Protein AF-A0A4R8S0R3-F1 (afdb_monomer_lite)

Radius of gyration: 25.67 Å; chains: 1; bounding box: 58×52×75 Å

Foldseek 3Di:
DFDWLQKAWLDALVLLVLLVQLLVLLLVLLVLVLVLLVVCLVVFDLDDDLVSLVSPLVSLVSNLVSLLSLLLSQLNRVLTDMDGNDDPDPDDPVVVVVSVVVSVCRSRSNNLSPVLLLLVLVLLLPRHDTCNDPVSVVSSVVNNVVSVVSSVVSVVNSVSRNCLNPDDDPNHRHSQPPPPPVPPPPPPVVVVCVLVVDPPQDDLVPDQALQVLLLNLVVLVVVLVVLVVVLVVLVVCLCVVLVVLSVQLSVCSSPPDPPDDSVRSSCSSVVSVVSSVCVSVSVNSVSSSVSSNVSSVVSNVSSVVNPDDDPPPPQDPVNVVVSPDDDPDDDDD

Secondary structure (DSSP, 8-state):
-EEETTEEE---HHHHHHHHHHHHHHHHHHHHHHHHHHHHHHHT-SS--HHHHHHHHHHHHHHHHHHHHHHHHHHHHHTS-EEES-PPPS--HHHHHHHHHHHHHHH-HHHHTHHHHHHHHHHHHH-SS-TTSHHHHHHHHHHHHHHHHHHHHHHHHHHHHHHHHH--BTTB--TTTT--TTTS-S-HHHHHHHH---TTSPPGGG---HHHHHHHHHHHHHHHHHHHHHHHHHHHHHHHHHHHHHHHHHHHHHSPPTT--HHHHHHHHHHHHHHHHHTHHHHHHHHHHHHHHHHHHHHHHHHHHS-S--------TTHHHHSS---------

Structure (mmCIF, N/CA/C/O backbone):
data_AF-A0A4R8S0R3-F1
#
_entry.id   AF-A0A4R8S0R3-F1
#
loop_
_atom_site.group_PDB
_atom_site.id
_atom_site.type_symbol
_atom_site.label_atom_id
_atom_site.label_alt_id
_atom_site.label_comp_id
_atom_site.label_asym_id
_atom_site.label_entity_id
_atom_site.label_seq_id
_atom_site.pdbx_PDB_ins_code
_atom_site.Cartn_x
_atom_site.Cartn_y
_atom_site.Cartn_z
_atom_site.occupancy
_atom_site.B_iso_or_equiv
_atom_site.auth_seq_id
_atom_site.auth_comp_id
_atom_site.auth_asym_id
_atom_site.auth_atom_id
_atom_site.pdbx_PDB_model_num
ATOM 1 N N . MET A 1 1 ? -15.584 -9.704 2.388 1.00 83.50 1 MET A N 1
ATOM 2 C CA . MET A 1 1 ? -14.417 -10.476 2.836 1.00 83.50 1 MET A CA 1
ATOM 3 C C . MET A 1 1 ? -13.392 -10.577 1.719 1.00 83.50 1 MET A C 1
ATOM 5 O O . MET A 1 1 ? -13.772 -10.795 0.575 1.00 83.50 1 MET A O 1
ATOM 9 N N . ILE A 1 2 ? -12.107 -10.445 2.032 1.00 85.44 2 ILE A N 1
ATOM 10 C CA . ILE A 1 2 ? -11.010 -10.765 1.113 1.00 85.44 2 ILE A CA 1
ATOM 11 C C . ILE A 1 2 ? -10.137 -11.830 1.768 1.00 85.44 2 ILE A C 1
ATOM 13 O O . ILE A 1 2 ? -9.719 -11.652 2.907 1.00 85.44 2 ILE A O 1
ATOM 17 N N . GLN A 1 3 ? -9.835 -12.910 1.049 1.00 86.44 3 GLN A N 1
ATOM 18 C CA . GLN A 1 3 ? -8.876 -13.916 1.489 1.00 86.44 3 GLN A CA 1
ATOM 19 C C . GLN A 1 3 ? -7.531 -13.673 0.802 1.00 86.44 3 GLN A C 1
ATOM 21 O O . GLN A 1 3 ? -7.443 -13.626 -0.426 1.00 86.44 3 GLN A O 1
ATOM 26 N N . LEU A 1 4 ? -6.472 -13.516 1.594 1.00 83.75 4 LEU A N 1
ATOM 27 C CA . LEU A 1 4 ? -5.125 -13.284 1.089 1.00 83.75 4 LEU A CA 1
ATOM 28 C C . LEU A 1 4 ? -4.104 -14.006 1.971 1.00 83.75 4 LEU A C 1
ATOM 30 O O . LEU A 1 4 ? -4.036 -13.768 3.172 1.00 83.75 4 LEU A O 1
ATOM 34 N N . ALA A 1 5 ? -3.297 -14.878 1.357 1.00 80.94 5 ALA A N 1
ATOM 35 C CA . ALA A 1 5 ? -2.143 -15.527 1.994 1.00 80.94 5 ALA A CA 1
ATOM 36 C C . ALA A 1 5 ? -2.463 -16.160 3.368 1.00 80.94 5 ALA A C 1
ATOM 38 O O . ALA A 1 5 ? -1.827 -15.857 4.379 1.00 80.94 5 ALA A O 1
ATOM 39 N N . GLY A 1 6 ? -3.496 -17.009 3.392 1.00 76.06 6 GLY A N 1
ATOM 40 C CA . GLY A 1 6 ? -3.910 -17.742 4.592 1.00 76.06 6 GLY A CA 1
ATOM 41 C C . GLY A 1 6 ? -4.615 -16.893 5.653 1.00 76.06 6 GLY A C 1
ATOM 42 O O . GLY A 1 6 ? -4.808 -17.378 6.759 1.00 76.06 6 GLY A O 1
ATOM 43 N N . ALA A 1 7 ? -4.997 -15.649 5.350 1.00 80.75 7 ALA A N 1
ATOM 44 C CA . ALA A 1 7 ? -5.796 -14.807 6.237 1.00 80.75 7 ALA A CA 1
ATOM 45 C C . ALA A 1 7 ? -7.085 -14.326 5.553 1.00 80.75 7 ALA A C 1
ATOM 47 O O . ALA A 1 7 ? -7.092 -14.034 4.352 1.00 80.75 7 ALA A O 1
ATOM 48 N N . ARG A 1 8 ? -8.174 -14.236 6.322 1.00 84.38 8 ARG A N 1
ATOM 49 C CA . ARG A 1 8 ? -9.437 -13.583 5.948 1.00 84.38 8 ARG A CA 1
ATOM 50 C C . ARG A 1 8 ? -9.428 -12.174 6.506 1.00 84.38 8 ARG A C 1
ATOM 52 O O . ARG A 1 8 ? -9.178 -11.989 7.689 1.00 84.38 8 ARG A O 1
ATOM 59 N N . PHE A 1 9 ? -9.737 -11.198 5.667 1.00 82.44 9 PHE A N 1
ATOM 60 C CA . PHE A 1 9 ? -9.849 -9.793 6.032 1.00 82.44 9 PHE A CA 1
ATOM 61 C C . PHE A 1 9 ? -11.302 -9.339 5.877 1.00 82.44 9 PHE A C 1
ATOM 63 O O . PHE A 1 9 ? -11.916 -9.520 4.814 1.00 82.44 9 PHE A O 1
ATOM 70 N N . GLY A 1 10 ? -11.842 -8.716 6.924 1.00 80.25 10 GLY A N 1
ATOM 71 C CA . GLY A 1 10 ? -13.179 -8.121 6.983 1.00 80.25 10 GLY A CA 1
ATOM 72 C C . GLY A 1 10 ? -13.278 -6.815 6.194 1.00 80.25 10 GLY A C 1
ATOM 73 O O . GLY A 1 10 ? -13.635 -5.775 6.736 1.00 80.25 10 GLY A O 1
ATOM 74 N N . VAL A 1 11 ? -12.920 -6.850 4.910 1.00 81.00 11 VAL A N 1
ATOM 75 C CA . VAL A 1 11 ? -12.929 -5.691 4.009 1.00 81.00 11 VAL A CA 1
ATOM 76 C C . VAL A 1 11 ? -13.907 -5.881 2.849 1.00 81.00 11 VAL A C 1
ATOM 78 O O . VAL A 1 11 ? -14.253 -7.004 2.452 1.00 81.00 11 VAL A O 1
ATOM 81 N N . GLY A 1 12 ? -14.379 -4.753 2.317 1.00 77.94 12 GLY A N 1
ATOM 82 C CA . GLY A 1 12 ? -15.394 -4.693 1.268 1.00 77.94 12 GLY A CA 1
ATOM 83 C C . GLY A 1 12 ? -14.846 -4.717 -0.157 1.00 77.94 12 GLY A C 1
ATOM 84 O O . GLY A 1 12 ? -13.641 -4.670 -0.407 1.00 77.94 12 GLY A O 1
ATOM 85 N N . LYS A 1 13 ? -15.771 -4.725 -1.124 1.00 85.12 13 LYS A N 1
ATOM 86 C CA . LYS A 1 13 ? -15.461 -4.737 -2.565 1.00 85.12 13 LYS A CA 1
ATOM 87 C C . LYS A 1 13 ? -14.619 -3.544 -3.020 1.00 85.12 13 LYS A C 1
ATOM 89 O O . LYS A 1 13 ? -13.886 -3.669 -3.996 1.00 85.12 13 LYS A O 1
ATOM 94 N N . ALA A 1 14 ? -14.713 -2.407 -2.329 1.00 86.56 14 ALA A N 1
ATOM 95 C CA . ALA A 1 14 ? -13.921 -1.218 -2.631 1.00 86.56 14 ALA A CA 1
ATOM 96 C C . ALA A 1 14 ? -12.414 -1.514 -2.575 1.00 86.56 14 ALA A C 1
ATOM 98 O O . ALA A 1 14 ? -11.701 -1.184 -3.514 1.00 86.56 14 ALA A O 1
ATOM 99 N N . THR A 1 15 ? -11.947 -2.239 -1.553 1.00 87.88 15 THR A N 1
ATOM 100 C CA . THR A 1 15 ? -10.532 -2.618 -1.407 1.00 87.88 15 THR A CA 1
ATOM 101 C C . THR A 1 15 ? -10.057 -3.508 -2.558 1.00 87.88 15 THR A C 1
ATOM 103 O O . THR A 1 15 ? -8.976 -3.292 -3.102 1.00 87.88 15 THR A O 1
ATOM 106 N N . ALA A 1 16 ? -10.882 -4.470 -2.989 1.00 88.38 16 ALA A N 1
ATOM 107 C CA . ALA A 1 16 ? -10.571 -5.316 -4.142 1.00 88.38 16 ALA A CA 1
ATOM 108 C C . ALA A 1 16 ? -10.561 -4.529 -5.466 1.00 88.38 16 ALA A C 1
ATOM 110 O O . ALA A 1 16 ? -9.709 -4.773 -6.317 1.00 88.38 16 ALA A O 1
ATOM 111 N N . ARG A 1 17 ? -11.477 -3.565 -5.642 1.00 91.31 17 ARG A N 1
ATOM 112 C CA . ARG A 1 17 ? -11.496 -2.671 -6.813 1.00 91.31 17 ARG A CA 1
ATOM 113 C C . ARG A 1 17 ? -10.256 -1.782 -6.862 1.00 91.31 17 ARG A C 1
ATOM 115 O O . ARG A 1 17 ? -9.646 -1.688 -7.918 1.00 91.31 17 ARG A O 1
ATOM 122 N N . SER A 1 18 ? -9.848 -1.193 -5.739 1.00 91.94 18 SER A N 1
ATOM 123 C CA . SER A 1 18 ? -8.620 -0.391 -5.669 1.00 91.94 18 SER A CA 1
ATOM 124 C C . SER A 1 18 ? -7.385 -1.213 -6.042 1.00 91.94 18 SER A C 1
ATOM 126 O O . SER A 1 18 ? -6.543 -0.733 -6.795 1.00 91.94 18 SER A O 1
ATOM 128 N N . MET A 1 19 ? -7.304 -2.473 -5.595 1.00 92.62 19 MET A N 1
ATOM 129 C CA . MET A 1 19 ? -6.222 -3.374 -6.006 1.00 92.62 19 MET A CA 1
ATOM 130 C C . MET A 1 19 ? -6.231 -3.638 -7.519 1.00 92.62 19 MET A C 1
ATOM 132 O O . MET A 1 19 ? -5.173 -3.642 -8.147 1.00 92.62 19 MET A O 1
ATOM 136 N N . TRP A 1 20 ? -7.408 -3.825 -8.123 1.00 93.81 20 TRP A N 1
ATOM 137 C CA . TRP A 1 20 ? -7.534 -3.946 -9.577 1.00 93.81 20 TRP A CA 1
ATOM 138 C C . TRP A 1 20 ? -7.076 -2.690 -10.309 1.00 93.81 20 TRP A C 1
ATOM 140 O O . TRP A 1 20 ? -6.326 -2.814 -11.266 1.00 93.81 20 TRP A O 1
ATOM 150 N N . VAL A 1 21 ? -7.453 -1.498 -9.839 1.00 93.69 21 VAL A N 1
ATOM 151 C CA . VAL A 1 21 ? -6.998 -0.231 -10.434 1.00 93.69 21 VAL A CA 1
ATOM 152 C C . VAL A 1 21 ? -5.473 -0.129 -10.386 1.00 93.69 21 VAL A C 1
ATOM 154 O O . VAL A 1 21 ? -4.853 0.120 -11.417 1.00 93.69 21 VAL A O 1
ATOM 157 N N . ALA A 1 22 ? -4.855 -0.395 -9.230 1.00 91.88 22 ALA A N 1
ATOM 158 C CA . ALA A 1 22 ? -3.395 -0.404 -9.103 1.00 91.88 22 ALA A CA 1
ATOM 159 C C . ALA A 1 22 ? -2.739 -1.413 -10.056 1.00 91.88 22 ALA A C 1
ATOM 161 O O . ALA A 1 22 ? -1.755 -1.102 -10.722 1.00 91.88 22 ALA A O 1
ATOM 162 N N . THR A 1 23 ? -3.322 -2.609 -10.149 1.00 92.38 23 THR A N 1
ATOM 163 C CA . THR A 1 23 ? -2.839 -3.681 -11.023 1.00 92.38 23 THR A CA 1
ATOM 164 C C . THR A 1 23 ? -2.936 -3.295 -12.495 1.00 92.38 23 THR A C 1
ATOM 166 O O . THR A 1 23 ? -1.970 -3.463 -13.229 1.00 92.38 23 THR A O 1
ATOM 169 N N . SER A 1 24 ? -4.063 -2.729 -12.930 1.00 93.94 24 SER A N 1
ATOM 170 C CA . SER A 1 24 ? -4.255 -2.270 -14.306 1.00 93.94 24 SER A CA 1
ATOM 171 C C . SER A 1 24 ? -3.263 -1.174 -14.681 1.00 93.94 24 SER A C 1
ATOM 173 O O . SER A 1 24 ? -2.651 -1.264 -15.741 1.00 93.94 24 SER A O 1
ATOM 175 N N . ILE A 1 25 ? -3.061 -0.182 -13.806 1.00 91.25 25 ILE A N 1
ATOM 176 C CA . ILE A 1 25 ? -2.081 0.891 -14.024 1.00 91.25 25 ILE A CA 1
ATOM 177 C C . ILE A 1 25 ? -0.676 0.300 -14.182 1.00 91.25 25 ILE A C 1
ATOM 179 O O . ILE A 1 25 ? 0.008 0.620 -15.149 1.00 91.25 25 ILE A O 1
ATOM 183 N N . ALA A 1 26 ? -0.277 -0.613 -13.293 1.00 89.19 26 ALA A N 1
ATOM 184 C CA . ALA A 1 26 ? 1.029 -1.262 -13.365 1.00 89.19 26 ALA A CA 1
ATOM 185 C C . ALA A 1 26 ? 1.199 -2.128 -14.622 1.00 89.19 26 ALA A C 1
ATOM 187 O O . ALA A 1 26 ? 2.254 -2.105 -15.241 1.00 89.19 26 ALA A O 1
ATOM 188 N N . CYS A 1 27 ? 0.172 -2.871 -15.043 1.00 91.19 27 CYS A N 1
ATOM 189 C CA . CYS A 1 27 ? 0.239 -3.668 -16.268 1.00 91.19 27 CYS A CA 1
ATOM 190 C C . CYS A 1 27 ? 0.378 -2.797 -17.524 1.00 91.19 27 CYS A C 1
ATOM 192 O O . CYS A 1 27 ? 1.156 -3.144 -18.412 1.00 91.19 27 CYS A O 1
ATOM 194 N N . ILE A 1 28 ? -0.358 -1.682 -17.597 1.00 90.44 28 ILE A N 1
ATOM 195 C CA . ILE A 1 28 ? -0.243 -0.712 -18.696 1.00 90.44 28 ILE A CA 1
ATOM 196 C C . ILE A 1 28 ? 1.169 -0.124 -18.716 1.00 90.44 28 ILE A C 1
ATOM 198 O O . ILE A 1 28 ? 1.811 -0.112 -19.763 1.00 90.44 28 ILE A O 1
ATOM 202 N N . ASP A 1 29 ? 1.666 0.301 -17.555 1.00 86.75 29 ASP A N 1
ATOM 203 C CA . ASP A 1 29 ? 3.015 0.837 -17.398 1.00 86.75 29 ASP A CA 1
ATOM 204 C C . ASP A 1 29 ? 4.094 -0.169 -17.838 1.00 86.75 29 ASP A C 1
ATOM 206 O O . ASP A 1 29 ? 4.932 0.132 -18.686 1.00 86.75 29 ASP A O 1
ATOM 210 N N . TYR A 1 30 ? 4.020 -1.417 -17.371 1.00 87.56 30 TYR A N 1
ATOM 211 C CA . TYR A 1 30 ? 4.958 -2.469 -17.763 1.00 87.56 30 TYR A CA 1
ATOM 212 C C . TYR A 1 30 ? 4.950 -2.744 -19.263 1.00 87.56 30 TYR A C 1
ATOM 214 O O . TYR A 1 30 ? 6.018 -2.892 -19.855 1.00 87.56 30 TYR A O 1
ATOM 222 N N . ALA A 1 31 ? 3.773 -2.794 -19.890 1.00 89.00 31 ALA A N 1
ATOM 223 C CA . ALA A 1 31 ? 3.669 -2.989 -21.331 1.00 89.00 31 ALA A CA 1
ATOM 224 C C . ALA A 1 31 ? 4.323 -1.832 -22.105 1.00 89.00 31 ALA A C 1
ATOM 226 O O . ALA A 1 31 ? 5.071 -2.077 -23.054 1.00 89.00 31 ALA A O 1
ATOM 227 N N . LEU A 1 32 ? 4.091 -0.587 -21.670 1.00 84.81 32 LEU A N 1
ATOM 228 C CA . LEU A 1 32 ? 4.705 0.604 -22.259 1.00 84.81 32 LEU A CA 1
ATOM 229 C C . LEU A 1 32 ? 6.227 0.575 -22.111 1.00 84.81 32 LEU A C 1
ATOM 231 O O . LEU A 1 32 ? 6.939 0.738 -23.099 1.00 84.81 32 LEU A O 1
ATOM 235 N N . LEU A 1 33 ? 6.732 0.312 -20.906 1.00 80.06 33 LEU A N 1
ATOM 236 C CA . LEU A 1 33 ? 8.166 0.252 -20.640 1.00 80.06 33 LEU A CA 1
ATOM 237 C C . LEU A 1 33 ? 8.844 -0.846 -21.468 1.00 80.06 33 LEU A C 1
ATOM 239 O O . LEU A 1 33 ? 9.832 -0.564 -22.140 1.00 80.06 33 LEU A O 1
ATOM 243 N N . ILE A 1 34 ? 8.294 -2.067 -21.499 1.00 85.31 34 ILE A N 1
ATOM 244 C CA . ILE A 1 34 ? 8.820 -3.164 -22.332 1.00 85.31 34 ILE A CA 1
ATOM 245 C C . ILE A 1 34 ? 8.890 -2.734 -23.800 1.00 85.31 34 ILE A C 1
ATOM 247 O O . ILE A 1 34 ? 9.938 -2.881 -24.431 1.00 85.31 34 ILE A O 1
ATOM 251 N N . ALA A 1 35 ? 7.805 -2.173 -24.341 1.00 84.88 35 ALA A N 1
ATOM 252 C CA . ALA A 1 35 ? 7.762 -1.730 -25.730 1.00 84.88 35 ALA A CA 1
ATOM 253 C C . ALA A 1 35 ? 8.844 -0.679 -26.030 1.00 84.88 35 ALA A C 1
ATOM 255 O O . ALA A 1 35 ? 9.547 -0.790 -27.034 1.00 84.88 35 ALA A O 1
ATOM 256 N N . LEU A 1 36 ? 9.035 0.301 -25.143 1.00 77.94 36 LEU A N 1
ATOM 257 C CA . LEU A 1 36 ? 10.078 1.321 -25.285 1.00 77.94 36 LEU A CA 1
ATOM 258 C C . LEU A 1 36 ? 11.494 0.746 -25.222 1.00 77.94 36 LEU A C 1
ATOM 260 O O . LEU A 1 36 ? 12.357 1.182 -25.989 1.00 77.94 36 LEU A O 1
ATOM 264 N N . PHE A 1 37 ? 11.744 -0.219 -24.331 1.00 76.69 37 PHE A N 1
ATOM 265 C CA . PHE A 1 37 ? 13.046 -0.881 -24.224 1.00 76.69 37 PHE A CA 1
ATOM 266 C C . PHE A 1 37 ? 13.403 -1.576 -25.539 1.00 76.69 37 PHE A C 1
ATOM 268 O O . PHE A 1 37 ? 14.482 -1.353 -26.090 1.00 76.69 37 PHE A O 1
ATOM 275 N N . TRP A 1 38 ? 12.469 -2.344 -26.100 1.00 82.69 38 TRP A N 1
ATOM 276 C CA . TRP A 1 38 ? 12.678 -3.016 -27.382 1.00 82.69 38 TRP A CA 1
ATOM 277 C C . TRP A 1 38 ? 12.812 -2.035 -28.550 1.00 82.69 38 TRP A C 1
ATOM 279 O O . TRP A 1 38 ? 13.718 -2.184 -29.371 1.00 82.69 38 TRP A O 1
ATOM 289 N N . LEU A 1 39 ? 11.981 -0.990 -28.604 1.00 78.94 39 LEU A N 1
ATOM 290 C CA . LEU A 1 39 ? 12.087 0.062 -29.622 1.00 78.94 39 LEU A CA 1
ATOM 291 C C . LEU A 1 39 ? 13.450 0.767 -29.589 1.00 78.94 39 LEU A C 1
ATOM 293 O O . LEU A 1 39 ? 14.008 1.065 -30.648 1.00 78.94 39 LEU A O 1
ATOM 297 N N . SER A 1 40 ? 14.005 1.001 -28.398 1.00 72.25 40 SER A N 1
ATOM 298 C CA . SER A 1 40 ? 15.322 1.628 -28.228 1.00 72.25 40 SER A CA 1
ATOM 299 C C . SER A 1 40 ? 16.447 0.751 -28.788 1.00 72.25 40 SER A C 1
ATOM 301 O O . SER A 1 40 ? 17.312 1.249 -29.512 1.00 72.25 40 SER A O 1
ATOM 303 N N . ILE A 1 41 ? 16.392 -0.565 -28.544 1.00 75.06 41 ILE A N 1
ATOM 304 C CA . ILE A 1 41 ? 17.343 -1.542 -29.103 1.00 75.06 41 ILE A CA 1
ATOM 305 C C . ILE A 1 41 ? 17.250 -1.584 -30.636 1.00 75.06 41 ILE A C 1
ATOM 307 O O . ILE A 1 41 ? 18.268 -1.464 -31.323 1.00 75.06 41 ILE A O 1
ATOM 311 N N . ILE A 1 42 ? 16.034 -1.704 -31.185 1.00 80.56 42 ILE A N 1
ATOM 312 C CA . ILE A 1 42 ? 15.792 -1.802 -32.636 1.00 80.56 42 ILE A CA 1
ATOM 313 C C . ILE A 1 42 ? 16.305 -0.548 -33.352 1.00 80.56 42 ILE A C 1
ATOM 315 O O . ILE A 1 42 ? 17.074 -0.631 -34.318 1.00 80.56 42 ILE A O 1
ATOM 319 N N . ARG A 1 43 ? 15.927 0.632 -32.846 1.00 75.69 43 ARG A N 1
ATOM 320 C CA . ARG A 1 43 ? 16.310 1.919 -33.438 1.00 75.69 43 ARG A CA 1
ATOM 321 C C . ARG A 1 43 ? 17.814 2.181 -33.330 1.00 75.69 43 ARG A C 1
ATOM 323 O O . ARG A 1 43 ? 18.345 2.937 -34.135 1.00 75.69 43 ARG A O 1
ATOM 330 N N . GLY A 1 44 ? 18.503 1.555 -32.372 1.00 65.75 44 GLY A N 1
ATOM 331 C CA . GLY A 1 44 ? 19.948 1.696 -32.189 1.00 65.75 44 GLY A CA 1
ATOM 332 C C . GLY A 1 44 ? 20.388 3.111 -31.799 1.00 65.75 44 GLY A C 1
ATOM 333 O O . GLY A 1 44 ? 21.560 3.441 -31.943 1.00 65.75 44 GLY A O 1
ATOM 334 N N . SER A 1 45 ? 19.463 3.956 -31.335 1.00 60.03 45 SER A N 1
ATOM 335 C CA . SER A 1 45 ? 19.763 5.323 -30.905 1.00 60.03 45 SER A CA 1
ATOM 336 C C . SER A 1 45 ? 20.228 5.301 -29.455 1.00 60.03 45 SER A C 1
ATOM 338 O O . SER A 1 45 ? 19.460 4.919 -28.576 1.00 60.03 45 SER A O 1
ATOM 340 N N . SER A 1 46 ? 21.467 5.727 -29.199 1.00 55.06 46 SER A N 1
ATOM 341 C CA . SER A 1 46 ? 22.010 5.882 -27.840 1.00 55.06 46 SER A CA 1
ATOM 342 C C . SER A 1 46 ? 21.391 7.062 -27.087 1.00 55.06 46 SER A C 1
ATOM 344 O O . SER A 1 46 ? 21.410 7.094 -25.860 1.00 55.06 46 SER A O 1
ATOM 346 N N . LYS A 1 47 ? 20.813 8.027 -27.814 1.00 55.84 47 LYS A N 1
ATOM 347 C CA . LYS A 1 47 ? 20.106 9.169 -27.236 1.00 55.84 47 LYS A CA 1
ATOM 348 C C . LYS A 1 47 ? 18.609 8.894 -27.256 1.00 55.84 47 LYS A C 1
ATOM 350 O O . LYS A 1 47 ? 18.012 8.735 -28.327 1.00 55.84 47 LYS A O 1
ATOM 355 N N . TYR A 1 48 ? 18.014 8.833 -26.071 1.00 57.34 48 TYR A N 1
ATOM 356 C CA . TYR A 1 48 ? 16.569 8.859 -25.903 1.00 57.34 48 TYR A CA 1
ATOM 357 C C . TYR A 1 48 ? 16.059 10.172 -26.508 1.00 57.34 48 TYR A C 1
ATOM 359 O O . TYR A 1 48 ? 16.394 11.247 -26.019 1.00 57.34 48 TYR A O 1
ATOM 367 N N . GLY A 1 49 ? 15.305 10.112 -27.609 1.00 58.03 49 GLY A N 1
ATOM 368 C CA . GLY A 1 49 ? 14.599 11.300 -28.098 1.00 58.03 49 GLY A CA 1
ATOM 369 C C . GLY A 1 49 ? 13.607 11.789 -27.037 1.00 58.03 49 GLY A C 1
ATOM 370 O O . GLY A 1 49 ? 13.151 10.985 -26.220 1.00 58.03 49 GLY A O 1
ATOM 371 N N . ASP A 1 50 ? 13.239 13.073 -27.067 1.00 61.38 50 ASP A N 1
ATOM 372 C CA . ASP A 1 50 ? 12.361 13.699 -26.059 1.00 61.38 50 ASP A CA 1
ATOM 373 C C . ASP A 1 50 ? 11.067 12.902 -25.800 1.00 61.38 50 ASP A C 1
ATOM 375 O O . ASP A 1 50 ? 10.583 12.828 -24.671 1.00 61.38 50 ASP A O 1
ATOM 379 N N . TRP A 1 51 ? 10.547 12.218 -26.824 1.00 61.59 51 TRP A N 1
ATOM 380 C CA . TRP A 1 51 ? 9.367 11.361 -26.714 1.00 61.59 51 TRP A CA 1
ATOM 381 C C . TRP A 1 51 ? 9.593 10.091 -25.871 1.00 61.59 51 TRP A C 1
ATOM 383 O O . TRP A 1 51 ? 8.708 9.720 -25.109 1.00 61.59 51 TRP A O 1
ATOM 393 N N . ILE A 1 52 ? 10.761 9.434 -25.942 1.00 64.69 52 ILE A N 1
ATOM 394 C CA . ILE A 1 52 ? 11.058 8.244 -25.114 1.00 64.69 52 ILE A CA 1
ATOM 395 C C . ILE A 1 52 ? 11.215 8.666 -23.655 1.00 64.69 52 ILE A C 1
ATOM 397 O O . ILE A 1 52 ? 10.690 8.015 -22.755 1.00 64.69 52 ILE A O 1
ATOM 401 N N . SER A 1 53 ? 11.888 9.796 -23.436 1.00 64.12 53 SER A N 1
ATOM 402 C CA . SER A 1 53 ? 12.055 10.400 -22.116 1.00 64.12 53 SER A CA 1
ATOM 403 C C . SER A 1 53 ? 10.702 10.728 -21.471 1.00 64.12 53 SER A C 1
ATOM 405 O O . SER A 1 53 ? 10.453 10.350 -20.326 1.00 64.12 53 SER A O 1
ATOM 407 N N . ALA A 1 54 ? 9.778 11.330 -22.230 1.00 65.19 54 ALA A N 1
ATOM 408 C CA . ALA A 1 54 ? 8.423 11.621 -21.763 1.00 65.19 54 ALA A CA 1
ATOM 409 C C . ALA A 1 54 ? 7.630 10.355 -21.391 1.00 65.19 54 ALA A C 1
ATOM 411 O O . ALA A 1 54 ? 6.922 10.345 -20.382 1.00 65.19 54 ALA A O 1
ATOM 412 N N . VAL A 1 55 ? 7.755 9.269 -22.161 1.00 68.44 55 VAL A N 1
ATOM 413 C CA . VAL A 1 55 ? 7.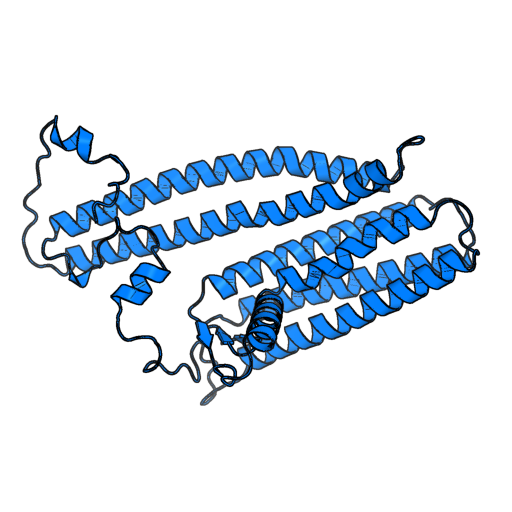044 8.016 -21.861 1.00 68.44 55 VAL A CA 1
ATOM 414 C C . VAL A 1 55 ? 7.664 7.292 -20.659 1.00 68.44 55 VAL A C 1
ATOM 416 O O . VAL A 1 55 ? 6.915 6.804 -19.820 1.00 68.44 55 VAL A O 1
ATOM 419 N N . ILE A 1 56 ? 8.993 7.292 -20.493 1.00 69.94 56 ILE A N 1
ATOM 420 C CA . ILE A 1 56 ? 9.651 6.756 -19.283 1.00 69.94 56 ILE A CA 1
ATOM 421 C C . ILE A 1 56 ? 9.201 7.527 -18.033 1.00 69.94 56 ILE A C 1
ATOM 423 O O . ILE A 1 56 ? 8.885 6.918 -17.013 1.00 69.94 56 ILE A O 1
ATOM 427 N N . GLN A 1 57 ? 9.121 8.859 -18.108 1.00 68.94 57 GLN A N 1
ATOM 428 C CA . GLN A 1 57 ? 8.632 9.697 -17.006 1.00 68.94 57 GLN A CA 1
ATOM 429 C C . GLN A 1 57 ? 7.156 9.437 -16.689 1.00 68.94 57 GLN A C 1
ATOM 431 O O . GLN A 1 57 ? 6.778 9.341 -15.522 1.00 68.94 57 GLN A O 1
ATOM 436 N N . THR A 1 58 ? 6.326 9.303 -17.726 1.00 70.75 58 THR A N 1
ATOM 437 C CA . THR A 1 58 ? 4.901 8.976 -17.580 1.00 70.75 58 THR A CA 1
ATOM 438 C C . THR A 1 58 ? 4.726 7.594 -16.954 1.00 70.75 58 THR A C 1
ATOM 440 O O . THR A 1 58 ? 3.900 7.427 -16.058 1.00 70.75 58 THR A O 1
ATOM 443 N N . GLY A 1 59 ? 5.546 6.627 -17.368 1.00 73.81 59 GLY A N 1
ATOM 444 C CA . GLY A 1 59 ? 5.553 5.288 -16.800 1.00 73.81 59 GLY A CA 1
ATOM 445 C C . GLY A 1 59 ? 5.945 5.282 -15.324 1.00 73.81 59 GLY A C 1
ATOM 446 O O . GLY A 1 59 ? 5.191 4.813 -14.475 1.00 73.81 59 GLY A O 1
ATOM 447 N N . LEU A 1 60 ? 7.048 5.956 -14.977 1.00 73.25 60 LEU A N 1
ATOM 448 C CA . LEU A 1 60 ? 7.456 6.178 -13.585 1.00 73.25 60 LEU A CA 1
ATOM 449 C C . LEU A 1 60 ? 6.337 6.800 -12.736 1.00 73.25 60 LEU A C 1
ATOM 451 O O . LEU A 1 60 ? 6.084 6.354 -11.618 1.00 73.25 60 LEU A O 1
ATOM 455 N N . LEU A 1 61 ? 5.636 7.805 -13.266 1.00 75.00 61 LEU A N 1
ATOM 456 C CA . LEU A 1 61 ? 4.507 8.429 -12.581 1.00 75.00 61 LEU A CA 1
ATOM 457 C C . LEU A 1 61 ? 3.357 7.437 -12.345 1.00 75.00 61 LEU A C 1
ATOM 459 O O . LEU A 1 61 ? 2.837 7.352 -11.231 1.00 75.00 61 LEU A O 1
ATOM 463 N N . PHE A 1 62 ? 2.962 6.675 -13.366 1.00 81.00 62 PHE A N 1
ATOM 464 C CA . PHE A 1 62 ? 1.924 5.647 -13.248 1.00 81.00 62 PHE A CA 1
ATOM 465 C C . PHE A 1 62 ? 2.311 4.552 -12.261 1.00 81.00 62 PHE A C 1
ATOM 467 O O . PHE A 1 62 ? 1.492 4.144 -11.433 1.00 81.00 62 PHE A O 1
ATOM 474 N N . TYR A 1 63 ? 3.575 4.153 -12.265 1.00 78.31 63 TYR A N 1
ATOM 475 C CA . TYR A 1 63 ? 4.117 3.230 -11.291 1.00 78.31 63 TYR A CA 1
ATOM 476 C C . TYR A 1 63 ? 3.990 3.754 -9.855 1.00 78.31 63 TYR A C 1
ATOM 478 O O . TYR A 1 63 ? 3.524 3.042 -8.961 1.00 78.31 63 TYR A O 1
ATOM 486 N N . PHE A 1 64 ? 4.329 5.027 -9.623 1.00 76.81 64 PHE A N 1
ATOM 487 C CA . PHE A 1 64 ? 4.159 5.661 -8.315 1.00 76.81 64 PHE A CA 1
ATOM 488 C C . PHE A 1 64 ? 2.697 5.700 -7.872 1.00 76.81 64 PHE A C 1
ATOM 490 O O . PHE A 1 64 ? 2.398 5.398 -6.715 1.00 76.81 64 PHE A O 1
ATOM 497 N N . ILE A 1 65 ? 1.774 6.001 -8.786 1.00 82.94 65 ILE A N 1
ATOM 498 C CA . ILE A 1 65 ? 0.335 5.954 -8.503 1.00 82.94 65 ILE A CA 1
ATOM 499 C C . ILE A 1 65 ? -0.080 4.533 -8.094 1.00 82.94 65 ILE A C 1
ATOM 501 O O . ILE A 1 65 ? -0.777 4.366 -7.089 1.00 82.94 65 ILE A O 1
ATOM 505 N N . ALA A 1 66 ? 0.386 3.501 -8.804 1.00 86.12 66 ALA A N 1
ATOM 506 C CA . ALA A 1 66 ? 0.105 2.108 -8.460 1.00 86.12 66 ALA A CA 1
ATOM 507 C C . ALA A 1 66 ? 0.631 1.740 -7.060 1.00 86.12 66 ALA A C 1
ATOM 509 O O . ALA A 1 66 ? -0.095 1.115 -6.281 1.00 86.12 66 ALA A O 1
ATOM 510 N N . ILE A 1 67 ? 1.840 2.184 -6.692 1.00 82.88 67 ILE A N 1
ATOM 511 C CA . ILE A 1 67 ? 2.401 2.007 -5.342 1.00 82.88 67 ILE A CA 1
ATOM 512 C C . ILE A 1 67 ? 1.514 2.667 -4.285 1.00 82.88 67 ILE A C 1
ATOM 514 O O . ILE A 1 67 ? 1.184 2.027 -3.287 1.00 82.88 67 ILE A O 1
ATOM 518 N N . VAL A 1 68 ? 1.105 3.922 -4.490 1.00 82.81 68 VAL A N 1
ATOM 519 C CA . VAL A 1 68 ? 0.279 4.660 -3.520 1.00 82.81 68 VAL A CA 1
ATOM 520 C C . VAL A 1 68 ? -1.061 3.958 -3.305 1.00 82.81 68 VAL A C 1
ATOM 522 O O . VAL A 1 68 ? -1.445 3.705 -2.161 1.00 82.81 68 VAL A O 1
ATOM 525 N N . ILE A 1 69 ? -1.747 3.569 -4.385 1.00 88.19 69 ILE A N 1
ATOM 526 C CA . ILE A 1 69 ? -3.022 2.842 -4.297 1.00 88.19 69 ILE A CA 1
ATOM 527 C C . ILE A 1 69 ? -2.826 1.508 -3.563 1.00 88.19 69 ILE A C 1
ATOM 529 O O . ILE A 1 69 ? -3.615 1.155 -2.684 1.00 88.19 69 ILE A O 1
ATOM 533 N N . THR A 1 70 ? -1.748 0.786 -3.861 1.00 87.06 70 THR A N 1
ATOM 534 C CA . THR A 1 70 ? -1.425 -0.486 -3.201 1.00 87.06 70 THR A CA 1
ATOM 535 C C . THR A 1 70 ? -1.064 -0.294 -1.719 1.00 87.06 70 THR A C 1
ATOM 537 O O . THR A 1 70 ? -1.400 -1.131 -0.874 1.00 87.06 70 THR A O 1
ATOM 540 N N . GLY A 1 71 ? -0.444 0.833 -1.366 1.00 83.56 71 GLY A N 1
ATOM 541 C CA . GLY A 1 71 ? -0.209 1.258 0.012 1.00 83.56 71 GLY A CA 1
ATOM 542 C C . GLY A 1 71 ? -1.516 1.479 0.773 1.00 83.56 71 GLY A C 1
ATOM 543 O O . GLY A 1 71 ? -1.684 0.935 1.863 1.00 83.56 71 GLY A O 1
ATOM 544 N N . ILE A 1 72 ? -2.484 2.176 0.168 1.00 85.75 72 ILE A N 1
ATOM 545 C CA . ILE A 1 72 ? -3.829 2.372 0.737 1.00 85.75 72 ILE A CA 1
ATOM 546 C C . ILE A 1 72 ? -4.530 1.025 0.954 1.00 85.75 72 ILE A C 1
ATOM 548 O O . ILE A 1 72 ? -5.098 0.783 2.023 1.00 85.75 72 ILE A O 1
ATOM 552 N N . VAL A 1 73 ? -4.465 0.121 -0.031 1.00 88.75 73 VAL A N 1
ATOM 553 C CA . VAL A 1 73 ? -5.005 -1.244 0.088 1.00 88.75 73 VAL A CA 1
ATOM 554 C C . VAL A 1 73 ? -4.359 -1.976 1.265 1.00 88.75 73 VAL A C 1
ATOM 556 O O . VAL A 1 73 ? -5.068 -2.562 2.081 1.00 88.75 73 VAL A O 1
ATOM 559 N N . SER A 1 74 ? -3.035 -1.892 1.395 1.00 86.56 74 SER A N 1
ATOM 560 C CA . SER A 1 74 ? -2.287 -2.540 2.476 1.00 86.56 74 SER A CA 1
ATOM 561 C C . SER A 1 74 ? -2.698 -1.995 3.848 1.00 86.56 74 SER A C 1
ATOM 563 O O . SER A 1 74 ? -3.051 -2.775 4.726 1.00 86.56 74 SER A O 1
ATOM 565 N N . VAL A 1 75 ? -2.753 -0.669 4.022 1.00 81.81 75 VAL A N 1
ATOM 566 C CA . VAL A 1 75 ? -3.212 -0.035 5.275 1.00 81.81 75 VAL A CA 1
ATOM 567 C C . VAL A 1 75 ? -4.647 -0.447 5.610 1.00 81.81 75 VAL A C 1
ATOM 569 O O . VAL A 1 75 ? -4.949 -0.743 6.763 1.00 81.81 75 VAL A O 1
ATOM 572 N N . THR A 1 76 ? -5.525 -0.529 4.608 1.00 83.88 76 THR A N 1
ATOM 573 C CA . THR A 1 76 ? -6.923 -0.944 4.802 1.00 83.88 76 THR A CA 1
ATOM 574 C C . THR A 1 76 ? -7.027 -2.394 5.276 1.00 83.88 76 THR A C 1
ATOM 576 O O . THR A 1 76 ? -7.808 -2.685 6.177 1.00 83.88 76 THR A O 1
ATOM 579 N N . LEU A 1 77 ? -6.231 -3.302 4.701 1.00 83.38 77 LEU A N 1
ATOM 580 C CA . LEU A 1 77 ? -6.188 -4.705 5.120 1.00 83.38 77 LEU A CA 1
ATOM 581 C C . LEU A 1 77 ? -5.662 -4.838 6.556 1.00 83.38 77 LEU A C 1
ATOM 583 O O . LEU A 1 77 ? -6.306 -5.483 7.380 1.00 83.38 77 LEU A O 1
ATOM 587 N N . TYR A 1 78 ? -4.553 -4.171 6.884 1.00 78.69 78 TYR A N 1
ATOM 588 C CA . TYR A 1 78 ? -3.967 -4.199 8.231 1.00 78.69 78 TYR A CA 1
ATOM 589 C C . TYR A 1 78 ? -4.841 -3.539 9.300 1.00 78.69 78 TYR A C 1
ATOM 591 O O . TYR A 1 78 ? -4.812 -3.955 10.454 1.00 78.69 78 TYR A O 1
ATOM 599 N N . GLY A 1 79 ? -5.619 -2.523 8.927 1.00 71.62 79 GLY A N 1
ATOM 600 C CA . GLY A 1 79 ? -6.569 -1.863 9.820 1.00 71.62 79 GLY A CA 1
ATOM 601 C C . GLY A 1 79 ? -7.890 -2.615 10.008 1.00 71.62 79 GLY A C 1
ATOM 602 O O . GLY A 1 79 ? -8.729 -2.167 10.788 1.00 71.62 79 GLY A O 1
ATOM 603 N N . SER A 1 80 ? -8.109 -3.715 9.282 1.00 75.25 80 SER A N 1
ATOM 604 C CA . SER A 1 80 ? -9.354 -4.488 9.330 1.00 75.25 80 SER A CA 1
ATOM 605 C C . SER A 1 80 ? -9.296 -5.647 10.327 1.00 75.25 80 SER A C 1
ATOM 607 O O . SER A 1 80 ? -8.219 -6.110 10.706 1.00 75.25 80 SER A O 1
ATOM 609 N N . ALA A 1 81 ? -10.468 -6.150 10.730 1.00 73.44 81 ALA A N 1
ATOM 610 C CA . ALA A 1 81 ? -10.546 -7.427 11.432 1.00 73.44 81 ALA A CA 1
ATOM 611 C C . ALA A 1 81 ? -9.971 -8.524 10.525 1.00 73.44 81 ALA A C 1
ATOM 613 O O . ALA A 1 81 ? -10.393 -8.661 9.372 1.00 73.44 81 ALA A O 1
ATOM 614 N N . SER A 1 82 ? -9.001 -9.283 11.034 1.00 77.31 82 SER A N 1
ATOM 615 C CA . SER A 1 82 ? -8.369 -10.370 10.293 1.00 77.31 82 SER A CA 1
ATOM 616 C C . SER A 1 82 ? -8.314 -11.650 11.115 1.00 77.31 82 SER A C 1
ATOM 618 O O . SER A 1 82 ? -8.141 -11.605 12.333 1.00 77.31 82 SER A O 1
ATOM 620 N N . GLN A 1 83 ? -8.479 -12.782 10.436 1.00 73.75 83 GLN A N 1
ATOM 621 C CA . GLN A 1 83 ? -8.422 -14.120 11.019 1.00 73.75 83 GLN A CA 1
ATOM 622 C C . GLN A 1 83 ? -7.498 -14.998 10.176 1.00 73.75 83 GLN A C 1
ATOM 624 O O . GLN A 1 83 ? -7.562 -14.968 8.946 1.00 73.75 83 GLN A O 1
ATOM 629 N N . GLU A 1 84 ? -6.637 -15.778 10.823 1.00 76.69 84 GLU A N 1
ATOM 630 C CA . GLU A 1 84 ? -5.802 -16.771 10.142 1.00 76.69 84 GLU A CA 1
ATOM 631 C C . GLU A 1 84 ? -6.623 -18.039 9.860 1.00 76.69 84 GLU A C 1
ATOM 633 O O . GLU A 1 84 ? -7.375 -18.495 10.713 1.00 76.69 84 GLU A O 1
ATOM 638 N N . ILE A 1 85 ? -6.520 -18.574 8.642 1.00 71.69 85 ILE A N 1
ATOM 639 C CA . ILE A 1 85 ? -7.292 -19.740 8.171 1.00 71.69 85 ILE A CA 1
ATOM 640 C C . ILE A 1 85 ? -6.562 -21.044 8.500 1.00 71.69 85 ILE A C 1
ATOM 642 O O . ILE A 1 85 ? -7.200 -22.044 8.805 1.00 71.69 85 ILE A O 1
ATOM 646 N N . GLU A 1 86 ? -5.230 -21.028 8.451 1.00 64.44 86 GLU A N 1
ATOM 647 C CA . GLU A 1 86 ? -4.379 -22.173 8.764 1.00 64.44 86 GLU A CA 1
ATOM 648 C C . GLU A 1 86 ? -3.199 -21.716 9.620 1.00 64.44 86 GLU A C 1
ATOM 650 O O . GLU A 1 86 ? -2.410 -20.857 9.214 1.00 64.44 86 GLU A O 1
ATOM 655 N N . SER A 1 87 ? -3.063 -22.330 10.794 1.00 54.84 87 SER A N 1
ATOM 656 C CA . SER A 1 87 ? -1.820 -22.306 11.556 1.00 54.84 87 SER A CA 1
ATOM 657 C C . SER A 1 87 ? -0.803 -23.167 10.801 1.00 54.84 87 SER A C 1
ATOM 659 O O . SER A 1 87 ? -1.081 -24.351 10.589 1.00 54.84 87 SER A O 1
ATOM 661 N N . PRO A 1 88 ? 0.353 -22.632 10.368 1.00 52.44 88 PRO A N 1
ATOM 662 C CA . PRO A 1 88 ? 1.338 -23.437 9.657 1.00 52.44 88 PRO A CA 1
ATOM 663 C C . PRO A 1 88 ? 1.763 -24.638 10.525 1.00 52.44 88 PRO A C 1
ATOM 665 O O . PRO A 1 88 ? 1.925 -24.474 11.741 1.00 52.44 88 PRO A O 1
ATOM 668 N N . PRO A 1 89 ? 1.932 -25.839 9.935 1.00 53.72 89 PRO A N 1
ATOM 669 C CA . PRO A 1 89 ? 2.288 -27.045 10.676 1.00 53.72 89 PRO A CA 1
ATOM 670 C C . PRO A 1 89 ? 3.590 -26.851 11.464 1.00 53.72 89 PRO A C 1
ATOM 672 O O . PRO A 1 89 ? 4.486 -26.115 11.049 1.00 53.72 89 PRO A O 1
ATOM 675 N N . ALA A 1 90 ? 3.690 -27.518 12.617 1.00 52.12 90 ALA A N 1
ATOM 676 C CA . ALA A 1 90 ? 4.729 -27.328 13.633 1.00 52.12 90 ALA A CA 1
ATOM 677 C C . ALA A 1 90 ? 6.137 -27.842 13.243 1.00 52.12 90 ALA A C 1
ATOM 679 O O . ALA A 1 90 ? 6.871 -28.345 14.092 1.00 52.12 90 ALA A O 1
ATOM 680 N N . GLU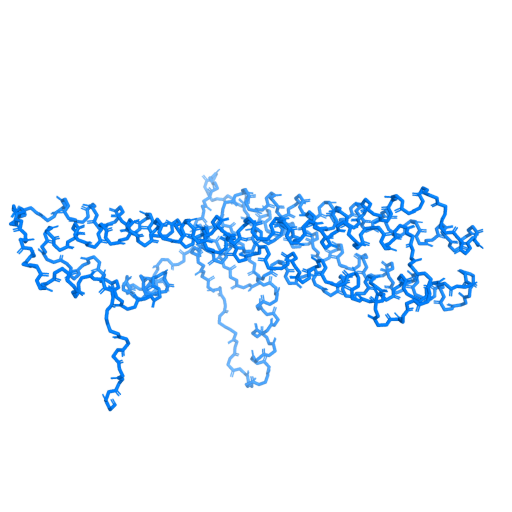 A 1 91 ? 6.551 -27.732 11.979 1.00 58.91 91 GLU A N 1
ATOM 681 C CA . GLU A 1 91 ? 7.874 -28.174 11.538 1.00 58.91 91 GLU A CA 1
ATOM 682 C C . GLU A 1 91 ? 8.931 -27.055 11.532 1.00 58.91 91 GLU A C 1
ATOM 684 O O . GLU A 1 91 ? 8.690 -25.926 11.114 1.00 58.91 91 GLU A O 1
ATOM 689 N N . LYS A 1 92 ? 10.133 -27.435 11.996 1.00 59.09 92 LYS A N 1
ATOM 690 C CA . LYS A 1 92 ? 11.456 -26.772 11.945 1.00 59.09 92 LYS A CA 1
ATOM 691 C C . LYS A 1 92 ? 11.454 -25.230 11.890 1.00 59.09 92 LYS A C 1
ATOM 693 O O . LYS A 1 92 ? 11.192 -24.612 10.863 1.00 59.09 92 LYS A O 1
ATOM 698 N N . MET A 1 93 ? 11.936 -24.617 12.976 1.00 60.59 93 MET A N 1
ATOM 699 C CA . MET A 1 93 ? 12.030 -23.165 13.232 1.00 60.59 93 MET A CA 1
ATOM 700 C C . MET A 1 93 ? 12.517 -22.297 12.047 1.00 60.59 93 MET A C 1
ATOM 702 O O . MET A 1 93 ? 12.013 -21.192 11.858 1.00 60.59 93 MET A O 1
ATOM 706 N N . ILE A 1 94 ? 13.447 -22.789 11.220 1.00 66.50 94 ILE A N 1
ATOM 707 C CA . ILE A 1 94 ? 13.961 -22.061 10.042 1.00 66.50 94 ILE A CA 1
ATOM 708 C C . ILE A 1 94 ? 12.923 -21.995 8.908 1.00 66.50 94 ILE A C 1
ATOM 710 O O . ILE A 1 94 ? 12.731 -20.929 8.322 1.00 66.50 94 ILE A O 1
ATOM 714 N N . ARG A 1 95 ? 12.203 -23.095 8.629 1.00 67.81 95 ARG A N 1
ATOM 715 C CA . ARG A 1 95 ? 11.086 -23.092 7.665 1.00 67.81 95 ARG A CA 1
ATOM 716 C C . ARG A 1 95 ? 9.983 -22.153 8.139 1.00 67.81 95 ARG A C 1
ATOM 718 O O . ARG A 1 95 ? 9.518 -21.340 7.355 1.00 67.81 95 ARG A O 1
ATOM 725 N N . ARG A 1 96 ? 9.690 -22.142 9.445 1.00 68.06 96 ARG A N 1
ATOM 726 C CA . ARG A 1 96 ? 8.733 -21.204 10.053 1.00 68.06 96 ARG A CA 1
ATOM 727 C C . ARG A 1 96 ? 9.099 -19.737 9.823 1.00 68.06 96 ARG A C 1
ATOM 729 O O . ARG A 1 96 ? 8.215 -18.951 9.504 1.00 68.06 96 ARG A O 1
ATOM 736 N N . ALA A 1 97 ? 10.367 -19.353 9.978 1.00 67.94 97 ALA A N 1
ATOM 737 C CA . ALA A 1 97 ? 10.792 -17.971 9.745 1.00 67.94 97 ALA A CA 1
ATOM 738 C C . ALA A 1 97 ? 10.627 -17.567 8.270 1.00 67.94 97 ALA A C 1
ATOM 740 O O . ALA A 1 97 ? 10.128 -16.480 7.976 1.00 67.94 97 ALA A O 1
ATOM 741 N N . PHE A 1 98 ? 10.984 -18.464 7.347 1.00 73.56 98 PHE A N 1
ATOM 742 C CA . PHE A 1 98 ? 10.828 -18.227 5.914 1.00 73.56 98 PHE A CA 1
ATOM 743 C C . PHE A 1 98 ? 9.356 -18.199 5.483 1.00 73.56 98 PHE A C 1
ATOM 745 O O . PHE A 1 98 ? 8.949 -17.298 4.754 1.00 73.56 98 PHE A O 1
ATOM 752 N N . ASP A 1 99 ? 8.536 -19.123 5.980 1.00 73.19 99 ASP A N 1
ATOM 753 C CA . ASP A 1 99 ? 7.102 -19.172 5.700 1.00 73.19 99 ASP A CA 1
ATOM 754 C C . ASP A 1 99 ? 6.362 -17.991 6.329 1.00 73.19 99 ASP A C 1
ATOM 756 O O . ASP A 1 99 ? 5.462 -17.437 5.700 1.00 73.19 99 ASP A O 1
ATOM 760 N N . ALA A 1 100 ? 6.774 -17.530 7.513 1.00 68.88 100 ALA A N 1
ATOM 761 C CA . ALA A 1 100 ? 6.249 -16.315 8.129 1.00 68.88 100 ALA A CA 1
ATOM 762 C C . ALA A 1 100 ? 6.613 -15.067 7.314 1.00 68.88 100 ALA A C 1
ATOM 764 O O . ALA A 1 100 ? 5.739 -14.241 7.055 1.00 68.88 100 ALA A O 1
ATOM 765 N N . LEU A 1 101 ? 7.863 -14.950 6.851 1.00 72.81 101 LEU A N 1
ATOM 766 C CA . LEU A 1 101 ? 8.293 -13.848 5.989 1.00 72.81 101 LEU A CA 1
ATOM 767 C C . LEU A 1 101 ? 7.555 -13.872 4.647 1.00 72.81 101 LEU A C 1
ATOM 769 O O . LEU A 1 101 ? 7.016 -12.856 4.222 1.00 72.81 101 LEU A O 1
ATOM 773 N N . LYS A 1 102 ? 7.469 -15.036 3.997 1.00 75.62 102 LYS A N 1
ATOM 774 C CA . LYS A 1 102 ? 6.712 -15.231 2.756 1.00 75.62 102 LYS A CA 1
ATOM 775 C C . LYS A 1 102 ? 5.248 -14.859 2.957 1.00 75.62 102 LYS A C 1
ATOM 777 O O . LYS A 1 102 ? 4.691 -14.107 2.167 1.00 75.62 102 LYS A O 1
ATOM 782 N N . THR A 1 103 ? 4.628 -15.344 4.024 1.00 74.88 103 THR A N 1
ATOM 783 C CA . THR A 1 103 ? 3.234 -15.042 4.352 1.00 74.88 103 THR A CA 1
ATOM 784 C C . THR A 1 103 ? 3.047 -13.548 4.593 1.00 74.88 103 THR A C 1
ATOM 786 O O . THR A 1 103 ? 2.134 -12.961 4.027 1.00 74.88 103 THR A O 1
ATOM 789 N N . PHE A 1 104 ? 3.948 -12.902 5.332 1.00 74.38 104 PHE A N 1
ATOM 790 C CA . PHE A 1 104 ? 3.947 -11.456 5.540 1.00 74.38 104 PHE A CA 1
ATOM 791 C C . PHE A 1 104 ? 4.062 -10.678 4.219 1.00 74.38 104 PHE A C 1
ATOM 793 O O . PHE A 1 104 ? 3.206 -9.848 3.924 1.00 74.38 104 PHE A O 1
ATOM 800 N N . LEU A 1 105 ? 5.045 -11.004 3.374 1.00 75.25 105 LEU A N 1
ATOM 801 C CA . LEU A 1 105 ? 5.230 -10.385 2.054 1.00 75.25 105 LEU A CA 1
ATOM 802 C C . LEU A 1 105 ? 3.994 -10.559 1.159 1.00 75.25 105 LEU A C 1
ATOM 804 O O . LEU A 1 105 ? 3.595 -9.650 0.434 1.00 75.25 105 LEU A O 1
ATOM 808 N N . LEU A 1 106 ? 3.350 -11.724 1.222 1.00 77.69 106 LEU A N 1
ATOM 809 C CA . LEU A 1 106 ? 2.145 -12.014 0.452 1.00 77.69 106 LEU A CA 1
ATOM 810 C C . LEU A 1 106 ? 0.879 -11.366 1.039 1.00 77.69 106 LEU A C 1
ATOM 812 O O . LEU A 1 106 ? -0.070 -11.138 0.287 1.00 77.69 106 LEU A O 1
ATOM 816 N N . ARG A 1 107 ? 0.860 -11.061 2.343 1.00 79.25 107 ARG A N 1
ATOM 817 C CA . ARG A 1 107 ? -0.222 -10.343 3.042 1.00 79.25 107 ARG A CA 1
ATOM 818 C C . ARG A 1 107 ? -0.145 -8.827 2.862 1.00 79.25 107 ARG A C 1
ATOM 820 O O . ARG A 1 107 ? -1.157 -8.162 3.064 1.00 79.25 107 ARG A O 1
ATOM 827 N N . VAL A 1 108 ? 1.013 -8.290 2.472 1.00 80.00 108 VAL A N 1
ATOM 828 C CA . VAL A 1 108 ? 1.230 -6.855 2.244 1.00 80.00 108 VAL A CA 1
ATOM 829 C C . VAL A 1 108 ? 1.377 -6.598 0.739 1.00 80.00 108 VAL A C 1
ATOM 831 O O . VAL A 1 108 ? 2.490 -6.677 0.216 1.00 80.00 108 VAL A O 1
ATOM 834 N N . PRO A 1 109 ? 0.294 -6.263 0.011 1.00 80.00 109 PRO A N 1
ATOM 835 C CA . PRO A 1 109 ? 0.367 -5.967 -1.419 1.00 80.00 109 PRO A CA 1
ATOM 836 C C . PRO A 1 109 ? 1.465 -4.963 -1.793 1.00 80.00 109 PRO A C 1
ATOM 838 O O . PRO A 1 109 ? 2.129 -5.145 -2.806 1.00 80.00 109 PRO A O 1
ATOM 841 N N . LEU A 1 110 ? 1.729 -3.956 -0.951 1.00 79.31 110 LEU A N 1
ATOM 842 C CA . LEU A 1 110 ? 2.769 -2.948 -1.196 1.00 79.31 110 LEU A CA 1
ATOM 843 C C . LEU A 1 110 ? 4.167 -3.564 -1.376 1.00 79.31 110 LEU A C 1
ATOM 845 O O . LEU A 1 110 ? 4.935 -3.112 -2.222 1.00 79.31 110 LEU A O 1
ATOM 849 N N . LEU A 1 111 ? 4.491 -4.615 -0.616 1.00 76.88 111 LEU A N 1
ATOM 850 C CA . LEU A 1 111 ? 5.813 -5.247 -0.664 1.00 76.88 111 LEU A CA 1
ATOM 851 C C . LEU A 1 111 ? 6.048 -6.024 -1.963 1.00 76.88 111 LEU A C 1
ATOM 853 O O . LEU A 1 111 ? 7.194 -6.268 -2.331 1.00 76.88 111 LEU A O 1
ATOM 857 N N . GLN A 1 112 ? 4.980 -6.361 -2.688 1.00 77.56 112 GLN A N 1
ATOM 858 C CA . GLN A 1 112 ? 5.051 -7.100 -3.949 1.00 77.56 112 GLN A CA 1
ATOM 859 C C . GLN A 1 112 ? 5.626 -6.229 -5.072 1.00 77.56 112 GLN A C 1
ATOM 861 O O . GLN A 1 112 ? 6.365 -6.728 -5.912 1.00 77.56 112 GLN A O 1
ATOM 866 N N . PHE A 1 113 ? 5.398 -4.915 -5.012 1.00 73.12 113 PHE A N 1
ATOM 867 C CA . PHE A 1 113 ? 5.917 -3.942 -5.974 1.00 73.12 113 PHE A CA 1
ATOM 868 C C . PHE A 1 113 ? 7.383 -3.536 -5.697 1.00 73.12 113 PHE A C 1
ATOM 870 O O . PHE A 1 113 ? 8.026 -2.905 -6.531 1.00 73.12 113 PHE A O 1
ATOM 877 N N . MET A 1 114 ? 7.973 -3.894 -4.550 1.00 68.06 114 MET A N 1
ATOM 878 C CA . MET A 1 114 ? 9.335 -3.446 -4.213 1.00 68.06 114 MET A CA 1
ATOM 879 C C . MET A 1 114 ? 10.457 -4.047 -5.083 1.00 68.06 114 MET A C 1
ATOM 881 O O . MET A 1 114 ? 11.321 -3.283 -5.520 1.00 68.06 114 MET A O 1
ATOM 885 N N . PRO A 1 115 ? 10.486 -5.363 -5.382 1.00 62.75 115 PRO A N 1
ATOM 886 C CA . PRO A 1 115 ? 11.597 -5.966 -6.128 1.00 62.75 115 PRO A CA 1
ATOM 887 C C . PRO A 1 115 ? 11.698 -5.467 -7.572 1.00 62.75 115 PRO A C 1
ATOM 889 O O . PRO A 1 115 ? 12.791 -5.229 -8.076 1.00 62.75 115 PRO A O 1
ATOM 892 N N . VAL A 1 116 ? 10.553 -5.253 -8.224 1.00 65.06 116 VAL A N 1
ATOM 893 C CA . VAL A 1 116 ? 10.486 -4.749 -9.603 1.00 65.06 116 VAL A CA 1
ATOM 894 C C . VAL A 1 116 ? 11.004 -3.317 -9.700 1.00 65.06 116 VAL A C 1
ATOM 896 O O . VAL A 1 116 ? 11.662 -2.952 -10.672 1.00 65.06 116 VAL A O 1
ATOM 899 N N . PHE A 1 117 ? 10.788 -2.527 -8.650 1.00 62.81 117 PHE A N 1
ATOM 900 C CA . PHE A 1 117 ? 11.284 -1.163 -8.581 1.00 62.81 117 PHE A CA 1
ATOM 901 C C . PHE A 1 117 ? 12.807 -1.082 -8.407 1.00 62.81 117 PHE A C 1
ATOM 903 O O . PHE A 1 117 ? 13.442 -0.243 -9.034 1.00 62.81 117 PHE A O 1
ATOM 910 N N . MET A 1 118 ? 13.419 -1.956 -7.600 1.00 59.28 118 MET A N 1
ATOM 911 C CA . MET A 1 118 ? 14.881 -1.953 -7.410 1.00 59.28 118 MET A CA 1
ATOM 912 C C . MET A 1 118 ? 15.656 -2.320 -8.680 1.00 59.28 118 MET A C 1
ATOM 914 O O . MET A 1 118 ? 16.822 -1.956 -8.820 1.00 59.28 118 MET A O 1
ATOM 918 N N . LEU A 1 119 ? 15.004 -3.008 -9.617 1.00 61.38 119 LEU A N 1
ATOM 919 C CA . LEU A 1 119 ? 15.577 -3.340 -10.916 1.00 61.38 119 LEU A CA 1
ATOM 920 C C . LEU A 1 119 ? 15.504 -2.161 -11.898 1.00 61.38 119 LEU A C 1
ATOM 922 O O . LEU A 1 119 ? 16.332 -2.107 -12.806 1.00 61.38 119 LEU A O 1
ATOM 926 N N . PHE A 1 120 ? 14.602 -1.191 -11.665 1.00 61.47 120 PHE A N 1
ATOM 927 C CA . PHE A 1 120 ? 14.372 -0.023 -12.523 1.00 61.47 120 PHE A CA 1
ATOM 928 C C . PHE A 1 120 ? 15.610 0.881 -12.741 1.00 61.47 120 PHE A C 1
ATOM 930 O O . PHE A 1 120 ? 15.976 1.145 -13.890 1.00 61.47 120 PHE A O 1
ATOM 937 N N . PRO A 1 121 ? 16.328 1.301 -11.679 1.00 55.84 121 PRO A N 1
ATOM 938 C CA . PRO A 1 121 ? 17.556 2.087 -11.802 1.00 55.84 121 PRO A CA 1
ATOM 939 C C . PRO A 1 121 ? 18.689 1.339 -12.509 1.00 55.84 121 PRO A C 1
ATOM 941 O O . PRO A 1 121 ? 19.509 1.961 -13.177 1.00 55.84 121 PRO A O 1
ATOM 944 N N . ILE A 1 122 ? 18.752 0.010 -12.363 1.00 56.31 122 ILE A N 1
ATOM 945 C CA . ILE A 1 122 ? 19.855 -0.794 -12.901 1.00 56.31 122 ILE A CA 1
ATOM 946 C C . ILE A 1 122 ? 19.829 -0.762 -14.433 1.00 56.31 122 ILE A C 1
ATOM 948 O O . ILE A 1 122 ? 20.868 -0.515 -15.035 1.00 56.31 122 ILE A O 1
ATOM 952 N N . ALA A 1 123 ? 18.666 -0.897 -15.085 1.00 55.84 123 ALA A N 1
ATOM 953 C CA . ALA A 1 123 ? 18.636 -0.789 -16.550 1.00 55.84 123 ALA A CA 1
ATOM 954 C C . ALA A 1 123 ? 18.848 0.634 -17.062 1.00 55.84 123 ALA A C 1
ATOM 956 O O . ALA A 1 123 ? 19.462 0.795 -18.110 1.00 55.84 123 ALA A O 1
ATOM 957 N N . LEU A 1 124 ? 18.391 1.660 -16.337 1.00 57.72 124 LEU A N 1
ATOM 958 C CA . LEU A 1 124 ? 18.654 3.052 -16.716 1.00 57.72 124 LEU A CA 1
ATOM 959 C C . LEU A 1 124 ? 20.155 3.375 -16.696 1.00 57.72 124 LEU A C 1
ATOM 961 O O . LEU A 1 124 ? 20.640 4.078 -17.578 1.00 57.72 124 LEU A O 1
ATOM 965 N N . VAL A 1 125 ? 20.892 2.830 -15.723 1.00 55.09 125 VAL A N 1
ATOM 966 C CA . VAL A 1 125 ? 22.338 3.057 -15.565 1.00 55.09 125 VAL A CA 1
ATOM 967 C C . VAL A 1 125 ? 23.182 2.148 -16.468 1.00 55.09 125 VAL A C 1
ATOM 969 O O . VAL A 1 125 ? 24.266 2.551 -16.870 1.00 55.09 125 VAL A O 1
ATOM 972 N N . SER A 1 126 ? 22.715 0.946 -16.821 1.00 53.38 126 SER A N 1
ATOM 973 C CA . SER A 1 126 ? 23.460 0.011 -17.688 1.00 53.38 126 SER A CA 1
ATOM 974 C C . SER A 1 126 ? 23.331 0.284 -19.194 1.00 53.38 126 SER A C 1
ATOM 976 O O . SER A 1 126 ? 23.992 -0.386 -19.982 1.00 53.38 126 SER A O 1
ATOM 978 N N . PHE A 1 127 ? 22.480 1.227 -19.608 1.00 58.03 127 PHE A N 1
ATOM 979 C CA . PHE A 1 127 ? 22.188 1.493 -21.021 1.00 58.03 127 PHE A CA 1
ATOM 980 C C . PHE A 1 127 ? 23.030 2.554 -21.764 1.00 58.03 127 PHE A C 1
ATOM 982 O O . PHE A 1 127 ? 22.910 2.583 -22.996 1.00 58.03 127 PHE A O 1
ATOM 989 N N . PRO A 1 128 ? 23.849 3.432 -21.148 1.00 53.00 128 PRO A N 1
ATOM 990 C CA . PRO A 1 128 ? 24.554 4.433 -21.930 1.00 53.00 128 PRO A CA 1
ATOM 991 C C . PRO A 1 128 ? 25.806 3.786 -22.526 1.00 53.00 128 PRO A C 1
ATOM 993 O O . PRO A 1 128 ? 26.747 3.484 -21.805 1.00 53.00 128 PRO A O 1
ATOM 996 N N . ASP A 1 129 ? 25.725 3.428 -23.816 1.00 55.91 129 ASP A N 1
ATOM 997 C CA . ASP A 1 129 ? 26.740 3.714 -24.855 1.00 55.91 129 ASP A CA 1
ATOM 998 C C . ASP A 1 129 ? 26.533 2.848 -26.110 1.00 55.91 129 ASP A C 1
ATOM 1000 O O . ASP A 1 129 ? 26.800 3.291 -27.228 1.00 55.91 129 ASP A O 1
ATOM 1004 N N . ASN A 1 130 ? 25.971 1.640 -25.968 1.00 62.53 130 ASN A N 1
ATOM 1005 C CA . ASN A 1 130 ? 25.681 0.760 -27.105 1.00 62.53 130 ASN A CA 1
ATOM 1006 C C . ASN A 1 130 ? 24.367 -0.035 -26.922 1.00 62.53 130 ASN A C 1
ATOM 1008 O O . ASN A 1 130 ? 24.381 -1.152 -26.393 1.00 62.53 130 ASN A O 1
ATOM 1012 N N . PRO A 1 131 ? 23.218 0.487 -27.396 1.00 62.41 131 PRO A N 1
ATOM 1013 C CA . PRO A 1 131 ? 21.915 -0.175 -27.265 1.00 62.41 131 PRO A CA 1
ATOM 1014 C C . PRO A 1 131 ? 21.819 -1.506 -28.029 1.00 62.41 131 PRO A C 1
ATOM 1016 O O . PRO A 1 131 ? 20.933 -2.304 -27.742 1.00 62.41 131 PRO A O 1
ATOM 1019 N N . ARG A 1 132 ? 22.731 -1.772 -28.975 1.00 66.75 132 ARG A N 1
ATOM 1020 C CA . ARG A 1 132 ? 22.810 -3.038 -29.723 1.00 66.75 132 ARG A CA 1
ATOM 1021 C C . ARG A 1 132 ? 23.823 -4.023 -29.141 1.00 66.75 132 ARG A C 1
ATOM 1023 O O . ARG A 1 132 ? 24.049 -5.077 -29.730 1.00 66.75 132 ARG A O 1
ATOM 1030 N N . SER A 1 133 ? 24.448 -3.698 -28.010 1.00 73.88 133 SER A N 1
ATOM 1031 C CA . SER A 1 133 ? 25.330 -4.644 -27.336 1.00 73.88 133 SER A CA 1
ATOM 1032 C C . SER A 1 133 ? 24.544 -5.877 -26.874 1.00 73.88 133 SER A C 1
ATOM 1034 O O . SER A 1 133 ? 23.369 -5.785 -26.505 1.00 73.88 133 SER A O 1
ATOM 1036 N N . GLY A 1 134 ? 25.201 -7.041 -26.848 1.00 75.44 134 GLY A N 1
ATOM 1037 C CA . GLY A 1 134 ? 24.604 -8.255 -26.283 1.00 75.44 134 GLY A CA 1
ATOM 1038 C C . GLY A 1 134 ? 24.151 -8.061 -24.830 1.00 75.44 134 GLY A C 1
ATOM 1039 O O . GLY A 1 134 ? 23.141 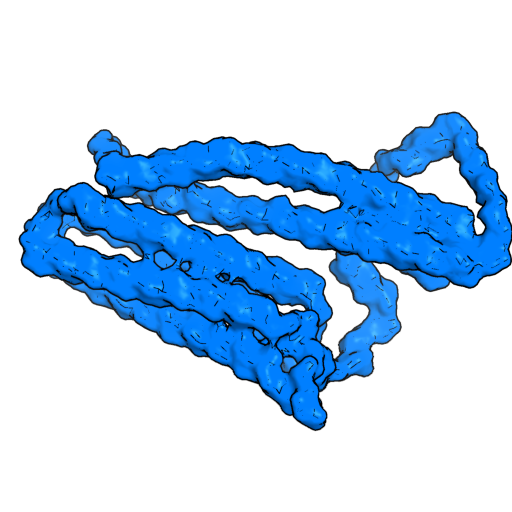-8.626 -24.424 1.00 75.44 134 GLY A O 1
ATOM 1040 N N . VAL A 1 135 ? 24.833 -7.190 -24.076 1.00 72.81 135 VAL A N 1
ATOM 1041 C CA . VAL A 1 135 ? 24.473 -6.827 -22.697 1.00 72.81 135 VAL A CA 1
ATOM 1042 C C . VAL A 1 135 ? 23.108 -6.136 -22.645 1.00 72.81 135 VAL A C 1
ATOM 1044 O O . VAL A 1 135 ? 22.257 -6.549 -21.862 1.00 72.81 135 VAL A O 1
ATOM 1047 N N . SER A 1 136 ? 22.850 -5.153 -23.511 1.00 71.31 136 SER A N 1
ATOM 1048 C CA . SER A 1 136 ? 21.565 -4.438 -23.565 1.00 71.31 136 SER A CA 1
ATOM 1049 C C . SER A 1 136 ? 20.396 -5.365 -23.910 1.00 71.31 136 SER A C 1
ATOM 1051 O O . SER A 1 136 ? 19.318 -5.250 -23.327 1.00 71.31 136 SER A O 1
ATOM 1053 N N . ILE A 1 137 ? 20.622 -6.330 -24.809 1.00 78.50 137 ILE A N 1
ATOM 1054 C CA . ILE A 1 137 ? 19.631 -7.356 -25.170 1.00 78.50 137 ILE A CA 1
ATOM 1055 C C . ILE A 1 137 ? 19.340 -8.271 -23.973 1.00 78.50 137 ILE A C 1
ATOM 1057 O O . ILE A 1 137 ? 18.177 -8.513 -23.651 1.00 78.50 137 ILE A O 1
ATOM 1061 N N . VAL A 1 138 ? 20.379 -8.749 -23.279 1.00 81.19 138 VAL A N 1
ATOM 1062 C CA . VAL A 1 138 ? 20.227 -9.591 -22.080 1.00 81.19 138 VAL A CA 1
ATOM 1063 C C . VAL A 1 138 ? 19.476 -8.844 -20.975 1.00 81.19 138 VAL A C 1
ATOM 1065 O O . VAL A 1 138 ? 18.550 -9.400 -20.383 1.00 81.19 138 VAL A O 1
ATOM 1068 N N . VAL A 1 139 ? 19.804 -7.573 -20.733 1.00 76.62 139 VAL A N 1
ATOM 1069 C CA . VAL A 1 139 ? 19.100 -6.728 -19.755 1.00 76.62 139 VAL A CA 1
ATOM 1070 C C . VAL A 1 139 ? 17.626 -6.565 -20.131 1.00 76.62 139 VAL A C 1
ATOM 1072 O O . VAL A 1 139 ? 16.763 -6.767 -19.276 1.00 76.62 139 VAL A O 1
ATOM 1075 N N . ALA A 1 140 ? 17.316 -6.273 -21.399 1.00 78.50 140 ALA A N 1
ATOM 1076 C CA . ALA A 1 140 ? 15.936 -6.130 -21.867 1.00 78.50 140 ALA A CA 1
ATOM 1077 C C . ALA A 1 140 ? 15.124 -7.429 -21.746 1.00 78.50 140 ALA A C 1
ATOM 1079 O O . ALA A 1 140 ? 13.941 -7.381 -21.398 1.00 78.50 140 ALA A O 1
ATOM 1080 N N . LEU A 1 141 ? 15.746 -8.591 -21.973 1.00 85.00 141 LEU A N 1
ATOM 1081 C CA . LEU A 1 141 ? 15.117 -9.898 -21.760 1.00 85.00 141 LEU A CA 1
ATOM 1082 C C . LEU A 1 141 ? 14.810 -10.147 -20.280 1.00 85.00 141 LEU A C 1
ATOM 1084 O O . LE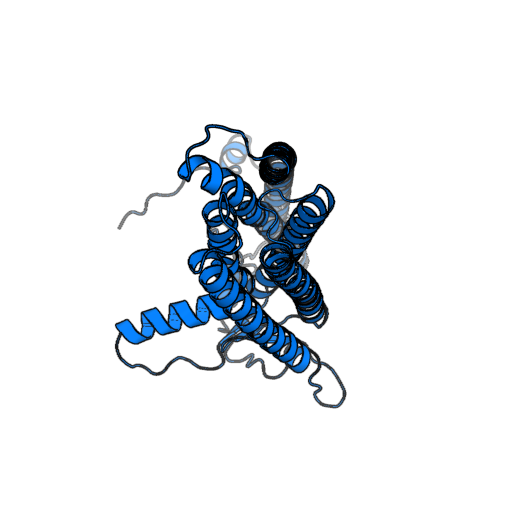U A 1 141 ? 13.674 -10.491 -19.947 1.00 85.00 141 LEU A O 1
ATOM 1088 N N . ILE A 1 142 ? 15.784 -9.925 -19.389 1.00 83.62 142 ILE A N 1
ATOM 1089 C CA . ILE A 1 142 ? 15.603 -10.066 -17.933 1.00 83.62 142 ILE A CA 1
ATOM 1090 C C . ILE A 1 142 ? 14.471 -9.156 -17.448 1.00 83.62 142 ILE A C 1
ATOM 1092 O O . ILE A 1 142 ? 13.615 -9.578 -16.667 1.00 83.62 142 ILE A O 1
ATOM 1096 N N . TRP A 1 143 ? 14.427 -7.922 -17.940 1.00 79.69 143 TRP A N 1
ATOM 1097 C CA . TRP A 1 143 ? 13.385 -6.957 -17.611 1.00 79.69 143 TRP A CA 1
ATOM 1098 C C . TRP A 1 143 ? 12.007 -7.353 -18.114 1.00 79.69 143 TRP A C 1
ATOM 1100 O O . TRP A 1 143 ? 11.058 -7.386 -17.332 1.00 79.69 143 TRP A O 1
ATOM 1110 N N . SER A 1 144 ? 11.904 -7.708 -19.394 1.00 86.62 144 SER A N 1
ATOM 1111 C CA . SER A 1 144 ? 10.644 -8.145 -19.999 1.00 86.62 144 SER A CA 1
ATOM 1112 C C . SER A 1 144 ? 10.080 -9.350 -19.254 1.00 86.62 144 SER A C 1
ATOM 1114 O O . SER A 1 144 ? 8.893 -9.379 -18.924 1.00 86.62 144 SER A O 1
ATOM 1116 N N . PHE A 1 145 ? 10.942 -10.313 -18.917 1.00 88.38 145 PHE A N 1
ATOM 1117 C CA . PHE A 1 145 ? 10.566 -11.473 -18.121 1.00 88.38 145 PHE A CA 1
ATOM 1118 C C . PHE A 1 145 ? 10.100 -11.072 -16.717 1.00 88.38 145 PHE A C 1
ATOM 1120 O O . PHE A 1 145 ? 9.030 -11.495 -16.287 1.00 88.38 145 PHE A O 1
ATOM 1127 N N . THR A 1 146 ? 10.855 -10.219 -16.022 1.00 85.44 146 THR A N 1
ATOM 1128 C CA . THR A 1 146 ? 10.535 -9.786 -14.653 1.00 85.44 146 THR A CA 1
ATOM 1129 C C . THR A 1 146 ? 9.204 -9.039 -14.588 1.00 85.44 146 THR A C 1
ATOM 1131 O O . THR A 1 146 ? 8.355 -9.363 -13.758 1.00 85.44 146 THR A O 1
ATOM 1134 N N . PHE A 1 147 ? 8.988 -8.065 -15.474 1.00 86.38 147 PHE A N 1
ATOM 1135 C CA . PHE A 1 147 ? 7.750 -7.287 -15.540 1.00 86.38 147 PHE A CA 1
ATOM 1136 C C . PHE A 1 147 ? 6.554 -8.155 -15.907 1.00 86.38 147 PHE A C 1
ATOM 1138 O O . PHE A 1 147 ? 5.502 -8.040 -15.281 1.00 86.38 147 PHE A O 1
ATOM 1145 N N . THR A 1 148 ? 6.720 -9.075 -16.857 1.00 89.81 148 THR A N 1
ATOM 1146 C CA . THR A 1 148 ? 5.656 -10.012 -17.237 1.00 89.81 148 THR A CA 1
ATOM 1147 C C . THR A 1 148 ? 5.321 -10.961 -16.087 1.00 89.81 148 THR A C 1
ATOM 1149 O O . THR A 1 148 ? 4.153 -11.125 -15.739 1.00 89.81 148 THR A O 1
ATOM 1152 N N . ALA A 1 149 ? 6.330 -11.554 -15.444 1.00 89.00 149 ALA A N 1
ATOM 1153 C CA . ALA A 1 149 ? 6.135 -12.440 -14.301 1.00 89.00 149 ALA A CA 1
ATOM 1154 C C . ALA A 1 149 ? 5.442 -11.712 -13.140 1.00 89.00 149 ALA A C 1
ATOM 1156 O O . ALA A 1 149 ? 4.497 -12.243 -12.549 1.00 89.00 149 ALA A O 1
ATOM 1157 N N . HIS A 1 150 ? 5.862 -10.476 -12.855 1.00 88.06 150 HIS A N 1
ATOM 1158 C CA . HIS A 1 150 ? 5.226 -9.654 -11.838 1.00 88.06 150 HIS A CA 1
ATOM 1159 C C . HIS A 1 150 ? 3.788 -9.289 -12.216 1.00 88.06 150 HIS A C 1
ATOM 1161 O O . HIS A 1 150 ? 2.908 -9.480 -11.384 1.00 88.06 150 HIS A O 1
ATOM 1167 N N . ALA A 1 151 ? 3.520 -8.873 -13.462 1.00 89.69 151 ALA A N 1
ATOM 1168 C CA . ALA A 1 151 ? 2.174 -8.595 -13.970 1.00 89.69 151 ALA A CA 1
ATOM 1169 C C . ALA A 1 151 ? 1.234 -9.788 -13.760 1.00 89.69 151 ALA A C 1
ATOM 1171 O O . ALA A 1 151 ? 0.161 -9.647 -13.176 1.00 89.69 151 ALA A O 1
ATOM 1172 N N . VAL A 1 152 ? 1.658 -10.990 -14.167 1.00 92.62 152 VAL A N 1
ATOM 1173 C CA . VAL A 1 152 ? 0.874 -12.216 -13.966 1.00 92.62 152 VAL A CA 1
ATOM 1174 C C . VAL A 1 152 ? 0.615 -12.455 -12.480 1.00 92.62 152 VAL A C 1
ATOM 1176 O O . VAL A 1 152 ? -0.499 -12.815 -12.092 1.00 92.62 152 VAL A O 1
ATOM 1179 N N . PHE A 1 153 ? 1.623 -12.251 -11.635 1.00 89.56 153 PHE A N 1
ATOM 1180 C CA . PHE A 1 153 ? 1.496 -12.427 -10.195 1.00 89.56 153 PHE A CA 1
ATOM 1181 C C . PHE A 1 153 ? 0.485 -11.448 -9.569 1.00 89.56 153 PHE A C 1
ATOM 1183 O O . PHE A 1 153 ? -0.431 -11.895 -8.871 1.00 89.56 153 PHE A O 1
ATOM 1190 N N . ILE A 1 154 ? 0.587 -10.144 -9.847 1.00 90.12 154 ILE A N 1
ATOM 1191 C CA . ILE A 1 154 ? -0.330 -9.133 -9.292 1.00 90.12 154 ILE A CA 1
ATOM 1192 C C . ILE A 1 154 ? -1.752 -9.273 -9.849 1.00 90.12 154 ILE A C 1
ATOM 1194 O O . ILE A 1 154 ? -2.710 -9.127 -9.094 1.00 90.12 154 ILE A O 1
ATOM 1198 N N . VAL A 1 155 ? -1.917 -9.672 -11.117 1.00 93.50 155 VAL A N 1
ATOM 1199 C CA . VAL A 1 155 ? -3.233 -9.973 -11.713 1.00 93.50 155 VAL A CA 1
ATOM 1200 C C . VAL A 1 155 ? -3.885 -11.161 -11.019 1.00 93.50 155 VAL A C 1
ATOM 1202 O O . VAL A 1 155 ? -5.056 -11.088 -10.643 1.00 93.50 155 VAL A O 1
ATOM 1205 N N . LYS A 1 156 ? -3.137 -12.245 -10.772 1.00 91.69 156 LYS A N 1
ATOM 1206 C CA . LYS A 1 156 ? -3.649 -13.390 -10.003 1.00 91.69 156 LYS A CA 1
ATOM 1207 C C . LYS A 1 156 ? -4.089 -12.966 -8.602 1.00 91.69 156 LYS A C 1
ATOM 1209 O O . LYS A 1 156 ? -5.130 -13.419 -8.129 1.00 91.69 156 LYS A O 1
ATOM 1214 N N . ARG A 1 157 ? -3.339 -12.073 -7.950 1.00 88.06 157 ARG A N 1
ATOM 1215 C CA . ARG A 1 157 ? -3.680 -11.537 -6.623 1.00 88.06 157 ARG A CA 1
ATOM 1216 C C . ARG A 1 157 ? -4.935 -10.669 -6.648 1.00 88.06 157 ARG A C 1
ATOM 1218 O O . ARG A 1 157 ? -5.845 -10.923 -5.862 1.00 88.06 157 ARG A O 1
ATOM 1225 N N . ALA A 1 158 ? -5.018 -9.699 -7.554 1.00 91.12 158 ALA A N 1
ATOM 1226 C CA . ALA A 1 158 ? -6.190 -8.841 -7.704 1.00 91.12 158 ALA A CA 1
ATOM 1227 C C . ALA A 1 158 ? -7.446 -9.657 -8.046 1.00 91.12 158 ALA A C 1
ATOM 1229 O O . ALA A 1 158 ? -8.507 -9.449 -7.453 1.00 91.12 158 ALA A O 1
ATOM 1230 N N . SER A 1 159 ? -7.306 -10.652 -8.926 1.00 92.56 159 SER A N 1
ATOM 1231 C CA . SER A 1 159 ? -8.371 -11.597 -9.262 1.00 92.56 159 SER A CA 1
ATOM 1232 C C . SER A 1 159 ? -8.836 -12.388 -8.040 1.00 92.56 159 SER A C 1
ATOM 1234 O O . SER A 1 159 ? -10.024 -12.361 -7.723 1.00 92.56 159 SER A O 1
ATOM 1236 N N . ALA A 1 160 ? -7.918 -12.994 -7.279 1.00 89.12 160 ALA A N 1
ATOM 1237 C CA . ALA A 1 160 ? -8.257 -13.731 -6.060 1.00 89.12 160 ALA A CA 1
ATOM 1238 C C . ALA A 1 160 ? -8.972 -12.847 -5.021 1.00 89.12 160 ALA A C 1
ATOM 1240 O O . ALA A 1 160 ? -9.978 -13.258 -4.436 1.00 89.12 160 ALA A O 1
ATOM 1241 N N . MET A 1 161 ? -8.505 -11.607 -4.827 1.00 90.25 161 MET A N 1
ATOM 1242 C CA . MET A 1 161 ? -9.155 -10.642 -3.934 1.00 90.25 161 MET A CA 1
ATOM 1243 C C . MET A 1 161 ? -10.571 -10.293 -4.404 1.00 90.25 161 MET A C 1
ATOM 1245 O O . MET A 1 161 ? -11.496 -10.221 -3.596 1.00 90.25 161 MET A O 1
ATOM 1249 N N . TYR A 1 162 ? -10.759 -10.094 -5.707 1.00 90.62 162 TYR A N 1
ATOM 1250 C CA . TYR A 1 162 ? -12.049 -9.737 -6.291 1.00 90.62 162 TYR A CA 1
ATOM 1251 C C . TYR A 1 162 ? -13.049 -10.891 -6.292 1.00 90.62 162 TYR A C 1
ATOM 1253 O O . TYR A 1 162 ? -14.220 -10.679 -5.983 1.00 90.62 162 TYR A O 1
ATOM 1261 N N . GLN A 1 163 ? -12.598 -12.110 -6.588 1.00 89.31 163 GLN A N 1
ATOM 1262 C CA . GLN A 1 163 ? -13.411 -13.321 -6.477 1.00 89.31 163 GLN A CA 1
ATOM 1263 C C . GLN A 1 163 ? -13.858 -13.530 -5.026 1.00 89.31 163 GLN A C 1
ATOM 1265 O O . GLN A 1 163 ? -15.055 -13.665 -4.766 1.00 89.31 163 GLN A O 1
ATOM 1270 N N . SER A 1 164 ? -12.928 -13.422 -4.070 1.00 86.19 164 SER A N 1
ATOM 1271 C CA . SER A 1 164 ? -13.236 -13.505 -2.635 1.00 86.19 164 SER A CA 1
ATOM 1272 C C . SER A 1 164 ? -14.286 -12.470 -2.217 1.00 86.19 164 SER A C 1
ATOM 1274 O O . SER A 1 164 ? -15.282 -12.814 -1.582 1.00 86.19 164 SER A O 1
ATOM 1276 N N . ALA A 1 165 ? -14.115 -11.214 -2.646 1.00 84.56 165 ALA A N 1
ATOM 1277 C CA . ALA A 1 165 ? -15.014 -10.111 -2.310 1.00 84.56 165 ALA A CA 1
ATOM 1278 C C . ALA A 1 165 ? -16.400 -10.189 -2.970 1.00 84.56 165 ALA A C 1
ATOM 1280 O O . ALA A 1 165 ? -17.321 -9.505 -2.523 1.00 84.56 165 ALA A O 1
ATOM 1281 N N . ASN A 1 166 ? -16.559 -10.974 -4.039 1.00 85.44 166 ASN A N 1
ATOM 1282 C CA . ASN A 1 166 ? -17.829 -11.139 -4.752 1.00 85.44 166 ASN A CA 1
ATOM 1283 C C . ASN A 1 166 ? -18.532 -12.464 -4.485 1.00 85.44 166 ASN A C 1
ATOM 1285 O O . ASN A 1 166 ? -19.667 -12.630 -4.927 1.00 85.44 166 ASN A O 1
ATOM 1289 N N . THR A 1 167 ? -17.891 -13.386 -3.777 1.00 81.75 167 THR A N 1
ATOM 1290 C CA . THR A 1 167 ? -18.528 -14.649 -3.415 1.00 81.75 167 THR A CA 1
ATOM 1291 C C . THR A 1 167 ? -19.745 -14.346 -2.528 1.00 81.75 167 THR A C 1
ATOM 1293 O O . THR A 1 167 ? -19.638 -13.555 -1.586 1.00 81.75 167 THR A O 1
ATOM 1296 N N . LYS A 1 168 ? -20.898 -14.937 -2.853 1.00 76.44 168 LYS A N 1
ATOM 1297 C CA . LYS A 1 168 ? -22.183 -14.725 -2.168 1.00 76.44 168 LYS A CA 1
ATOM 1298 C C . LYS A 1 168 ? -22.522 -15.914 -1.267 1.00 76.44 168 LYS A C 1
ATOM 1300 O O . LYS A 1 168 ? -22.178 -17.036 -1.620 1.00 76.44 168 LYS A O 1
ATOM 1305 N N . VAL A 1 169 ? -23.222 -15.657 -0.166 1.00 68.75 169 VAL A N 1
ATOM 1306 C CA . VAL A 1 169 ? -23.948 -16.657 0.636 1.00 68.75 169 VAL A CA 1
ATOM 1307 C C . VAL A 1 169 ? -25.403 -16.240 0.669 1.00 68.75 169 VAL A C 1
ATOM 1309 O O . VAL A 1 169 ? -25.697 -15.057 0.834 1.00 68.75 169 VAL A O 1
ATOM 1312 N N . ASP A 1 170 ? -26.291 -17.187 0.379 1.00 73.81 170 ASP A N 1
ATOM 1313 C CA . ASP A 1 170 ? -27.740 -16.971 0.327 1.00 73.81 170 ASP A CA 1
ATOM 1314 C C . ASP A 1 170 ? -28.145 -15.758 -0.530 1.00 73.81 170 ASP A C 1
ATOM 1316 O O . ASP A 1 170 ? -29.025 -14.974 -0.197 1.00 73.81 170 ASP A O 1
ATOM 1320 N N . GLY A 1 171 ? -27.446 -15.557 -1.654 1.00 74.06 171 GLY A N 1
ATOM 1321 C CA . GLY A 1 171 ? -27.697 -14.450 -2.583 1.00 74.06 171 GLY A CA 1
ATOM 1322 C C . GLY A 1 171 ? -27.086 -13.098 -2.182 1.00 74.06 171 GLY A C 1
ATOM 1323 O O . GLY A 1 171 ? -27.000 -12.201 -3.033 1.00 74.06 171 GLY A O 1
ATOM 1324 N N . HIS A 1 172 ? -26.561 -12.964 -0.963 1.00 67.81 172 HIS A N 1
ATOM 1325 C CA . HIS A 1 172 ? -25.984 -11.731 -0.428 1.00 67.81 172 HIS A CA 1
ATOM 1326 C C . HIS A 1 172 ? -24.453 -11.791 -0.332 1.00 67.81 172 HIS A C 1
ATOM 1328 O O . HIS A 1 172 ? -23.843 -12.838 -0.129 1.00 67.81 172 HIS A O 1
ATOM 1334 N N . VAL A 1 173 ? -23.794 -10.643 -0.522 1.00 71.38 173 VAL A N 1
ATOM 1335 C CA . VAL A 1 173 ? -22.345 -10.537 -0.296 1.00 71.38 173 VAL A CA 1
ATOM 1336 C C . VAL A 1 173 ? -22.116 -10.148 1.150 1.00 71.38 173 VAL A C 1
ATOM 1338 O O . VAL A 1 173 ? -22.333 -8.997 1.522 1.00 71.38 173 VAL A O 1
ATOM 1341 N N . GLU A 1 174 ? -21.638 -11.098 1.939 1.00 69.12 174 GLU A N 1
ATOM 1342 C CA . GLU A 1 174 ? -21.371 -10.889 3.354 1.00 69.12 174 GLU A CA 1
ATOM 1343 C C . GLU A 1 174 ? -19.898 -10.524 3.609 1.00 69.12 174 GLU A C 1
ATOM 1345 O O . GLU A 1 174 ? -18.953 -11.122 3.078 1.00 69.12 174 GLU A O 1
ATOM 1350 N N . LEU A 1 175 ? -19.685 -9.477 4.413 1.00 68.88 175 LEU A N 1
ATOM 1351 C CA . LEU A 1 175 ? -18.353 -8.952 4.728 1.00 68.88 175 LEU A CA 1
ATOM 1352 C C . LEU A 1 175 ? -17.532 -9.905 5.600 1.00 68.88 175 LEU A C 1
ATOM 1354 O O . LEU A 1 175 ? -16.317 -9.972 5.402 1.00 68.88 175 LEU A O 1
ATOM 1358 N N . TYR A 1 176 ? -18.208 -10.645 6.477 1.00 68.88 176 TYR A N 1
ATOM 1359 C CA . TYR A 1 176 ? -17.643 -11.537 7.487 1.00 68.88 176 TYR A CA 1
ATOM 1360 C C . TYR A 1 176 ? -18.083 -12.992 7.290 1.00 68.88 176 TYR A C 1
ATOM 1362 O O . TYR A 1 176 ? -18.197 -13.749 8.246 1.00 68.88 176 TYR A O 1
ATOM 1370 N N . ARG A 1 177 ? -18.336 -13.398 6.044 1.00 67.44 177 ARG A N 1
ATOM 1371 C CA . ARG A 1 177 ? -18.611 -14.805 5.747 1.00 67.44 177 ARG A CA 1
ATOM 1372 C C . ARG A 1 177 ? -17.469 -15.690 6.269 1.00 67.44 177 ARG A C 1
ATOM 1374 O O . ARG A 1 177 ? -16.305 -15.308 6.149 1.00 67.44 177 ARG A O 1
ATOM 1381 N N . ASP A 1 178 ? -17.791 -16.858 6.820 1.00 69.69 178 ASP A N 1
ATOM 1382 C CA . ASP A 1 178 ? -16.820 -17.845 7.317 1.00 69.69 178 ASP A CA 1
ATOM 1383 C C . ASP A 1 178 ? -15.848 -17.283 8.375 1.00 69.69 178 ASP A C 1
ATOM 1385 O O . ASP A 1 178 ? -14.794 -17.877 8.627 1.00 69.69 178 ASP A O 1
ATOM 1389 N N . PHE A 1 179 ? -16.145 -16.118 8.965 1.00 69.44 179 PHE A N 1
ATOM 1390 C CA . PHE A 1 179 ? -15.440 -15.667 10.156 1.00 69.44 179 PHE A CA 1
ATOM 1391 C C . PHE A 1 179 ? -15.896 -16.556 11.298 1.00 69.44 179 PHE A C 1
ATOM 1393 O O . PHE A 1 179 ? -17.083 -16.618 11.618 1.00 69.44 179 PHE A O 1
ATOM 1400 N N . ASP A 1 180 ? -14.945 -17.255 11.900 1.00 66.88 180 ASP A N 1
ATOM 1401 C CA . ASP A 1 180 ? -15.242 -17.991 13.111 1.00 66.88 180 ASP A CA 1
ATOM 1402 C C . ASP A 1 180 ? -15.210 -16.998 14.271 1.00 66.88 180 ASP A C 1
ATOM 1404 O O . ASP A 1 180 ? -14.160 -16.695 14.842 1.00 66.88 180 ASP A O 1
ATOM 1408 N N . TRP A 1 181 ? -16.382 -16.458 14.595 1.00 66.62 181 TRP A N 1
ATOM 1409 C CA . TRP A 1 181 ? -16.554 -15.539 15.715 1.00 66.62 181 TRP A CA 1
ATOM 1410 C C . TRP A 1 181 ? -16.178 -16.175 17.058 1.00 66.62 181 TRP A C 1
ATOM 1412 O O . TRP A 1 181 ? -15.896 -15.443 17.999 1.00 66.62 181 TRP A O 1
ATOM 1422 N N . THR A 1 182 ? -16.107 -17.509 17.143 1.00 60.00 182 THR A N 1
ATOM 1423 C CA . THR A 1 182 ? -15.628 -18.213 18.341 1.00 60.00 182 THR A CA 1
ATOM 1424 C C . THR A 1 182 ? -14.097 -18.219 18.453 1.00 60.00 182 THR A C 1
ATOM 1426 O O . THR A 1 182 ? -13.568 -18.336 19.556 1.00 60.00 182 THR A O 1
ATOM 1429 N N . GLN A 1 183 ? -13.373 -18.030 17.338 1.00 54.06 183 GLN A N 1
ATOM 1430 C CA . GLN A 1 183 ? -11.903 -17.915 17.290 1.00 54.06 183 GLN A CA 1
ATOM 1431 C C . GLN A 1 183 ? -11.387 -16.480 17.426 1.00 54.06 183 GLN A C 1
ATOM 1433 O O . GLN A 1 183 ? -10.198 -16.270 17.692 1.00 54.06 183 GLN A O 1
ATOM 1438 N N . LEU A 1 184 ? -12.247 -15.478 17.237 1.00 56.47 184 LEU A N 1
ATOM 1439 C CA . LEU A 1 184 ? -11.969 -14.123 17.701 1.00 56.47 184 LEU A CA 1
ATOM 1440 C C . LEU A 1 184 ? -11.915 -14.186 19.225 1.00 56.47 184 LEU A C 1
ATOM 1442 O O . LEU A 1 184 ? -12.950 -14.121 19.871 1.00 56.47 184 LEU A O 1
ATOM 1446 N N . ASP A 1 185 ? -10.698 -14.380 19.751 1.00 49.50 185 ASP A N 1
ATOM 1447 C CA . ASP A 1 185 ? -10.322 -14.381 21.172 1.00 49.50 185 ASP A CA 1
ATOM 1448 C C . ASP A 1 185 ? -11.345 -13.526 21.947 1.00 49.50 185 ASP A C 1
ATOM 1450 O O . ASP A 1 185 ? -11.346 -12.298 21.801 1.00 49.50 185 ASP A O 1
ATOM 1454 N N . LEU A 1 186 ? -12.260 -14.192 22.673 1.00 50.34 186 LEU A N 1
ATOM 1455 C CA . LEU A 1 186 ? -13.417 -13.613 23.394 1.00 50.34 186 LEU A CA 1
ATOM 1456 C C . LEU A 1 186 ? -13.008 -12.587 24.461 1.00 50.34 186 LEU A C 1
ATOM 1458 O O . LEU A 1 186 ? -13.840 -11.983 25.131 1.00 50.34 186 LEU A O 1
ATOM 1462 N N . ASP A 1 187 ? -11.707 -12.397 24.629 1.00 62.91 187 ASP A N 1
ATOM 1463 C CA . ASP A 1 187 ? -11.144 -11.354 25.445 1.00 62.91 187 ASP A CA 1
ATOM 1464 C C . ASP A 1 187 ? -11.193 -10.024 24.673 1.00 62.91 187 ASP A C 1
ATOM 1466 O O . ASP A 1 187 ? -10.232 -9.603 24.013 1.00 62.91 187 ASP A O 1
ATOM 1470 N N . ASP A 1 188 ? -12.350 -9.362 24.752 1.00 68.62 188 ASP A N 1
ATOM 1471 C CA . ASP A 1 188 ? -12.576 -7.991 24.283 1.00 68.62 188 ASP A CA 1
ATOM 1472 C C . ASP A 1 188 ? -11.435 -7.052 24.710 1.00 68.62 188 ASP A C 1
ATOM 1474 O O . ASP A 1 188 ? -11.045 -6.146 23.960 1.00 68.62 188 ASP A O 1
ATOM 1478 N N . GLU A 1 189 ? -10.817 -7.308 25.872 1.00 73.62 189 GLU A N 1
ATOM 1479 C CA . GLU A 1 189 ? -9.651 -6.563 26.313 1.00 73.62 189 GLU A CA 1
ATOM 1480 C C . GLU A 1 189 ? -8.434 -6.810 25.417 1.00 73.62 189 GLU A C 1
ATOM 1482 O O . GLU A 1 189 ? -7.801 -5.842 24.989 1.00 73.62 189 GLU A O 1
ATOM 1487 N N . LYS A 1 190 ? -8.085 -8.052 25.063 1.00 71.12 190 LYS A N 1
ATOM 1488 C CA . LYS A 1 190 ? -6.959 -8.304 24.141 1.00 71.12 190 LYS A CA 1
ATOM 1489 C C . LYS A 1 190 ? -7.169 -7.616 22.798 1.00 71.12 190 LYS A C 1
ATOM 1491 O O . LYS A 1 190 ? -6.220 -7.047 22.253 1.00 71.12 190 LYS A O 1
ATOM 1496 N N . GLN A 1 191 ? -8.387 -7.635 22.258 1.00 69.69 191 GLN A N 1
ATOM 1497 C CA . GLN A 1 191 ? -8.699 -6.952 20.997 1.00 69.69 191 GLN A CA 1
ATOM 1498 C C . GLN A 1 191 ? -8.577 -5.432 21.138 1.00 69.69 191 GLN A C 1
ATOM 1500 O O . GLN A 1 191 ? -7.962 -4.764 20.299 1.00 69.69 191 GLN A O 1
ATOM 1505 N N . PHE A 1 192 ? -9.076 -4.884 22.246 1.00 77.94 192 PHE A N 1
ATOM 1506 C CA . PHE A 1 192 ? -8.896 -3.483 22.594 1.00 77.94 192 PHE A CA 1
ATOM 1507 C C . PHE A 1 192 ? -7.415 -3.111 22.708 1.00 77.94 192 PHE A C 1
ATOM 1509 O O . PHE A 1 192 ? -7.004 -2.086 22.173 1.00 77.94 192 PHE A O 1
ATOM 1516 N N . ARG A 1 193 ? -6.581 -3.955 23.325 1.00 80.69 193 ARG A N 1
ATOM 1517 C CA . ARG A 1 193 ? -5.130 -3.740 23.463 1.00 80.69 193 ARG A CA 1
ATOM 1518 C C . ARG A 1 193 ? -4.389 -3.827 22.134 1.00 80.69 193 ARG A C 1
ATOM 1520 O O . ARG A 1 193 ? -3.463 -3.050 21.915 1.00 80.69 193 ARG A O 1
ATOM 1527 N N . LYS A 1 194 ? -4.810 -4.718 21.231 1.00 72.88 194 LYS A N 1
ATOM 1528 C CA . LYS A 1 194 ? -4.280 -4.789 19.859 1.00 72.88 194 LYS A CA 1
ATOM 1529 C C . LYS A 1 194 ? -4.573 -3.502 19.081 1.00 72.88 194 LYS A C 1
ATOM 1531 O O . LYS A 1 194 ? -3.703 -3.018 18.364 1.00 72.88 194 LYS A O 1
ATOM 1536 N N . ARG A 1 195 ? -5.770 -2.926 19.244 1.00 75.19 195 ARG A N 1
ATOM 1537 C CA . ARG A 1 195 ? -6.189 -1.694 18.548 1.00 75.19 195 ARG A CA 1
ATOM 1538 C C . ARG A 1 195 ? -5.650 -0.414 19.196 1.00 75.19 195 ARG A C 1
ATOM 1540 O O . ARG A 1 195 ? -5.311 0.542 18.500 1.00 75.19 195 ARG A O 1
ATOM 1547 N N . TYR A 1 196 ? -5.549 -0.400 20.521 1.00 82.50 196 TYR A N 1
ATOM 1548 C CA . TYR A 1 196 ? -5.118 0.728 21.342 1.00 82.50 196 TYR A CA 1
ATOM 1549 C C . TYR A 1 196 ? -3.875 0.339 22.144 1.00 82.50 196 TYR A C 1
ATOM 1551 O O . TYR A 1 196 ? -3.943 0.023 23.331 1.00 82.50 196 TYR A O 1
ATOM 1559 N N . LEU A 1 197 ? -2.719 0.399 21.476 1.00 73.94 197 LEU A N 1
ATOM 1560 C CA . LEU A 1 197 ? -1.429 -0.080 21.995 1.00 73.94 197 LEU A CA 1
ATOM 1561 C C . LEU A 1 197 ? -0.995 0.580 23.314 1.00 73.94 197 LEU A C 1
ATOM 1563 O O . LEU A 1 197 ? -0.230 -0.001 24.085 1.00 73.94 197 LEU A O 1
ATOM 1567 N N . SER A 1 198 ? -1.469 1.797 23.594 1.00 80.19 198 SER A N 1
ATOM 1568 C CA . SER A 1 198 ? -1.148 2.466 24.851 1.00 80.19 198 SER A CA 1
ATOM 1569 C C . SER A 1 198 ? -1.915 1.843 26.017 1.00 80.19 198 SER A C 1
ATOM 1571 O O . SER A 1 198 ? -3.146 1.884 26.069 1.00 80.19 198 SER A O 1
ATOM 1573 N N . ARG A 1 199 ? -1.173 1.375 27.027 1.00 79.69 199 ARG A N 1
ATOM 1574 C CA . ARG A 1 199 ? -1.725 0.900 28.310 1.00 79.69 199 ARG A CA 1
ATOM 1575 C C . ARG A 1 199 ? -2.486 1.980 29.081 1.00 79.69 199 ARG A C 1
ATOM 1577 O O . ARG A 1 199 ? -3.202 1.667 30.019 1.00 79.69 199 ARG A O 1
ATOM 1584 N N . THR A 1 200 ? -2.345 3.244 28.685 1.00 85.06 200 THR A N 1
ATOM 1585 C CA . THR A 1 200 ? -3.047 4.365 29.313 1.00 85.06 200 THR A CA 1
ATOM 1586 C C . THR A 1 200 ? -4.544 4.398 29.029 1.00 85.06 200 THR A C 1
ATOM 1588 O O . THR A 1 200 ? -5.242 5.184 29.659 1.00 85.06 200 THR A O 1
ATOM 1591 N N . TRP A 1 201 ? -5.025 3.647 28.037 1.00 89.06 201 TRP A N 1
ATOM 1592 C CA . TRP A 1 201 ? -6.452 3.532 27.742 1.00 89.06 201 TRP A CA 1
ATOM 1593 C C . TRP A 1 201 ? -7.063 2.426 28.597 1.00 89.06 201 TRP A C 1
ATOM 1595 O O . TRP A 1 201 ? -6.500 1.337 28.682 1.00 89.06 201 TRP A O 1
ATOM 1605 N N . LYS A 1 202 ? -8.202 2.676 29.234 1.00 88.81 202 LYS A N 1
ATOM 1606 C CA . LYS A 1 202 ? -8.901 1.669 30.037 1.00 88.81 202 LYS A CA 1
ATOM 1607 C C . LYS A 1 202 ? -9.950 0.980 29.166 1.00 88.81 202 LYS A C 1
ATOM 1609 O O . LYS A 1 202 ? -10.584 1.641 28.352 1.00 88.81 202 LYS A O 1
ATOM 1614 N N . HIS A 1 203 ? -10.120 -0.334 29.298 1.00 88.75 203 HIS A N 1
ATOM 1615 C CA . HIS A 1 203 ? -11.225 -0.997 28.605 1.00 88.75 203 HIS A CA 1
ATOM 1616 C C . HIS A 1 203 ? -12.563 -0.449 29.145 1.00 88.75 203 HIS A C 1
ATOM 1618 O O . HIS A 1 203 ? -12.658 -0.267 30.363 1.00 88.75 203 HIS A O 1
ATOM 1624 N N . PRO A 1 204 ? -13.582 -0.186 28.299 1.00 87.38 204 PRO A N 1
ATOM 1625 C CA . PRO A 1 204 ? -14.857 0.377 28.752 1.00 87.38 204 PRO A CA 1
ATOM 1626 C C . PRO A 1 204 ? -15.520 -0.413 29.887 1.00 87.38 204 PRO A C 1
ATOM 1628 O O . PRO A 1 204 ? -15.993 0.193 30.838 1.00 87.38 204 PRO A O 1
ATOM 1631 N N . SER A 1 205 ? -15.455 -1.750 29.868 1.00 84.44 205 SER A N 1
ATOM 1632 C CA . SER A 1 205 ? -16.040 -2.597 30.926 1.00 84.44 205 SER A CA 1
ATOM 1633 C C . SER A 1 205 ? -15.452 -2.369 32.325 1.00 84.44 205 SER A C 1
ATOM 1635 O O . SER A 1 205 ? -16.084 -2.727 33.312 1.00 84.44 205 SER A O 1
ATOM 1637 N N . TYR A 1 206 ? -14.257 -1.780 32.433 1.00 87.19 206 TYR A N 1
ATOM 1638 C CA . TYR A 1 206 ? -13.640 -1.456 33.721 1.00 87.19 206 TYR A CA 1
ATOM 1639 C C . TYR A 1 206 ? -13.974 -0.040 34.207 1.00 87.19 206 TYR A C 1
ATOM 1641 O O . TYR A 1 206 ? -13.481 0.376 35.256 1.00 87.19 206 TYR A O 1
ATOM 1649 N N . ILE A 1 207 ? -14.736 0.741 33.440 1.00 86.56 207 ILE A N 1
ATOM 1650 C CA . ILE A 1 207 ? -15.177 2.083 33.821 1.00 86.56 207 ILE A CA 1
ATOM 1651 C C . ILE A 1 207 ? -16.543 1.953 34.491 1.00 86.56 207 ILE A C 1
ATOM 1653 O O . ILE A 1 207 ? -17.517 1.584 33.837 1.00 86.56 207 ILE A O 1
ATOM 1657 N N . GLY A 1 208 ? -16.588 2.243 35.792 1.00 84.75 208 GLY A N 1
ATOM 1658 C CA . GLY A 1 208 ? -17.817 2.185 36.588 1.00 84.75 208 GLY A CA 1
ATOM 1659 C C . GLY A 1 208 ? -18.542 3.526 36.720 1.00 84.75 208 GLY A C 1
ATOM 1660 O O . GLY A 1 208 ? -19.694 3.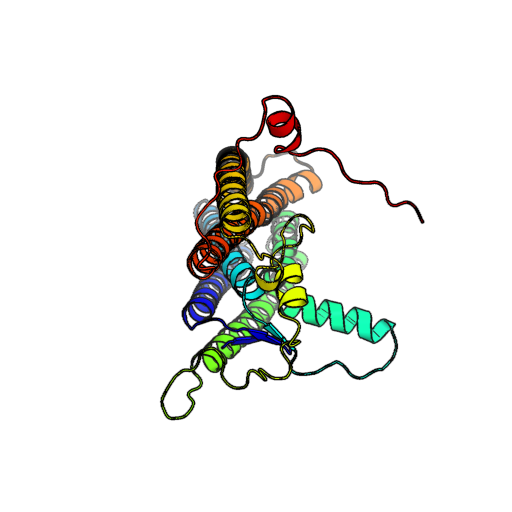538 37.125 1.00 84.75 208 GLY A O 1
ATOM 1661 N N . ASP A 1 209 ? -17.888 4.639 36.372 1.00 86.88 209 ASP A N 1
ATOM 1662 C CA . ASP A 1 209 ? -18.405 6.000 36.562 1.00 86.88 209 ASP A CA 1
ATOM 1663 C C . ASP A 1 209 ? -18.538 6.761 35.231 1.00 86.88 209 ASP A C 1
ATOM 1665 O O . ASP A 1 209 ? -17.653 6.709 34.366 1.00 86.88 209 ASP A O 1
ATOM 1669 N N . SER A 1 210 ? -19.635 7.510 35.079 1.00 85.25 210 SER A N 1
ATOM 1670 C CA . SER A 1 210 ? -19.916 8.306 33.877 1.00 85.25 210 SER A CA 1
ATOM 1671 C C . SER A 1 210 ? -18.910 9.454 33.707 1.00 85.25 210 SER A C 1
ATOM 1673 O O . SER A 1 210 ? -18.470 9.744 32.590 1.00 85.25 210 SER A O 1
ATOM 1675 N N . GLY A 1 211 ? -18.452 10.059 34.808 1.00 81.88 211 GLY A N 1
ATOM 1676 C CA . GLY A 1 211 ? -17.415 11.093 34.809 1.00 81.88 211 GLY A CA 1
ATOM 1677 C C . GLY A 1 211 ? -16.047 10.577 34.349 1.00 81.88 211 GLY A C 1
ATOM 1678 O O . GLY A 1 211 ? -15.368 11.236 33.551 1.00 81.88 211 GLY A O 1
ATOM 1679 N N . GLU A 1 212 ? -15.649 9.379 34.789 1.00 84.69 212 GLU A N 1
ATOM 1680 C CA . GLU A 1 212 ? -14.444 8.691 34.310 1.00 84.69 212 GLU A CA 1
ATOM 1681 C C . GLU A 1 212 ? -14.525 8.453 32.790 1.00 84.69 212 GLU A C 1
ATOM 1683 O O . GLU A 1 212 ? -13.580 8.787 32.065 1.00 84.69 212 GLU A O 1
ATOM 1688 N N . ALA A 1 213 ? -15.664 7.968 32.283 1.00 86.56 213 ALA A N 1
ATOM 1689 C CA . ALA A 1 213 ? -15.881 7.742 30.851 1.00 86.56 213 ALA A CA 1
ATOM 1690 C C . ALA A 1 213 ? -15.748 9.039 30.027 1.00 86.56 213 ALA A C 1
ATOM 1692 O O . ALA A 1 213 ? -15.003 9.083 29.041 1.00 86.56 213 ALA A O 1
ATOM 1693 N N . VAL A 1 214 ? -16.378 10.133 30.473 1.00 88.44 214 VAL A N 1
ATOM 1694 C CA . VAL A 1 214 ? -16.277 11.456 29.829 1.00 88.44 214 VAL A CA 1
ATOM 1695 C C . VAL A 1 214 ? -14.833 11.968 29.819 1.00 88.44 214 VAL A C 1
ATOM 1697 O O . VAL A 1 214 ? -14.369 12.514 28.813 1.00 88.44 214 VAL A O 1
ATOM 1700 N N . SER A 1 215 ? -14.078 11.763 30.902 1.00 87.44 215 SER A N 1
ATOM 1701 C CA . SER A 1 215 ? -12.660 12.139 30.968 1.00 87.44 215 SER A CA 1
ATOM 1702 C C . SER A 1 215 ? -11.824 11.399 29.915 1.00 87.44 215 SER A C 1
ATOM 1704 O O . SER A 1 215 ? -11.027 12.016 29.194 1.00 87.44 215 SER A O 1
ATOM 1706 N N . TYR A 1 216 ? -12.048 10.092 29.749 1.00 90.00 216 TYR A N 1
ATOM 1707 C CA . TYR A 1 216 ? -11.391 9.299 28.709 1.00 90.00 216 TYR A CA 1
ATOM 1708 C C . TYR A 1 216 ? -11.816 9.703 27.292 1.00 90.00 216 TYR A C 1
ATOM 1710 O O . TYR A 1 216 ? -10.955 9.779 26.407 1.00 90.00 216 TYR A O 1
ATOM 1718 N N . ALA A 1 217 ? -13.089 10.040 27.073 1.00 88.44 217 ALA A N 1
ATOM 1719 C CA . ALA A 1 217 ? -13.570 10.569 25.800 1.00 88.44 217 ALA A CA 1
ATOM 1720 C C . ALA A 1 217 ? -12.882 11.893 25.433 1.00 88.44 217 ALA A C 1
ATOM 1722 O O . ALA A 1 217 ? -12.323 12.039 24.340 1.00 88.44 217 ALA A O 1
ATOM 1723 N N . LEU A 1 218 ? -12.826 12.843 26.373 1.00 89.44 218 LEU A N 1
ATOM 1724 C CA . LEU A 1 218 ? -12.126 14.117 26.195 1.00 89.44 218 LEU A CA 1
ATOM 1725 C C . LEU A 1 218 ? -10.631 13.913 25.941 1.00 89.44 218 LEU A C 1
ATOM 1727 O O . LEU A 1 218 ? -10.044 14.598 25.100 1.00 89.44 218 LEU A O 1
ATOM 1731 N N . ARG A 1 219 ? -10.001 12.956 26.629 1.00 88.94 219 ARG A N 1
ATOM 1732 C CA . ARG A 1 219 ? -8.601 12.595 26.388 1.00 88.94 219 ARG A CA 1
ATOM 1733 C C . ARG A 1 219 ? -8.400 12.054 24.974 1.00 88.94 219 ARG A C 1
ATOM 1735 O O . ARG A 1 219 ? -7.469 12.493 24.302 1.00 88.94 219 ARG A O 1
ATOM 1742 N N . ALA A 1 220 ? -9.258 11.150 24.506 1.00 88.75 220 ALA A N 1
ATOM 1743 C CA . ALA A 1 220 ? -9.201 10.616 23.145 1.00 88.75 220 ALA A CA 1
ATOM 1744 C C . ALA A 1 220 ? -9.356 11.729 22.098 1.00 88.75 220 ALA A C 1
ATOM 1746 O O . ALA A 1 220 ? -8.545 11.804 21.175 1.00 88.75 220 ALA A O 1
ATOM 1747 N N . ARG A 1 221 ? -10.285 12.674 22.303 1.00 88.81 221 ARG A N 1
ATOM 1748 C CA . ARG A 1 221 ? -10.446 13.868 21.451 1.00 88.81 221 ARG A CA 1
ATOM 1749 C C . ARG A 1 221 ? -9.198 14.765 21.440 1.00 88.81 221 ARG A C 1
ATOM 1751 O O . ARG A 1 221 ? -8.787 15.224 20.376 1.00 88.81 221 ARG A O 1
ATOM 1758 N N . LYS A 1 222 ? -8.551 14.988 22.592 1.00 88.56 222 LYS A N 1
ATOM 1759 C CA . LYS A 1 222 ? -7.294 15.763 22.679 1.00 88.56 222 LYS A CA 1
ATOM 1760 C C . LYS A 1 222 ? -6.139 15.080 21.948 1.00 88.56 222 LYS A C 1
ATOM 1762 O O . LYS A 1 222 ? -5.431 15.732 21.187 1.00 88.56 222 LYS A O 1
ATOM 1767 N N . PHE A 1 223 ? -5.966 13.772 22.150 1.00 89.44 223 PHE A N 1
ATOM 1768 C CA . PHE A 1 223 ? -4.952 12.993 21.435 1.00 89.44 223 PHE A CA 1
ATOM 1769 C C . PHE A 1 223 ? -5.225 13.001 19.930 1.00 89.44 223 PHE A C 1
ATOM 1771 O O . PHE A 1 223 ? -4.306 13.255 19.158 1.00 89.44 223 PHE A O 1
ATOM 1778 N N . LYS A 1 224 ? -6.486 12.817 19.515 1.00 90.44 224 LYS A N 1
ATOM 1779 C CA . LYS A 1 224 ? -6.917 12.925 18.117 1.00 90.44 224 LYS A CA 1
ATOM 1780 C C . LYS A 1 224 ? -6.486 14.262 17.519 1.00 90.44 224 LYS A C 1
ATOM 1782 O O . LYS A 1 224 ? -5.850 14.263 16.476 1.00 90.44 224 LYS A O 1
ATOM 1787 N N . LEU A 1 225 ? -6.778 15.380 18.188 1.00 89.62 225 LEU A N 1
ATOM 1788 C CA . LEU A 1 225 ? -6.380 16.709 17.720 1.00 89.62 225 LEU A CA 1
ATOM 1789 C C . LEU A 1 225 ? -4.854 16.844 17.599 1.00 89.62 225 LEU A C 1
ATOM 1791 O O . LEU A 1 225 ? -4.369 17.307 16.570 1.00 89.62 225 LEU A O 1
ATOM 1795 N N . GLY A 1 226 ? -4.101 16.399 18.611 1.00 89.56 226 GLY A N 1
ATOM 1796 C CA . GLY A 1 226 ? -2.635 16.421 18.585 1.00 89.56 226 GLY A CA 1
ATOM 1797 C C . GLY A 1 226 ? -2.054 15.612 17.422 1.00 89.56 226 GLY A C 1
ATOM 1798 O O . GLY A 1 226 ? -1.196 16.109 16.694 1.00 89.56 226 GLY A O 1
ATOM 1799 N N . TYR A 1 227 ? -2.573 14.403 17.190 1.00 90.69 227 TYR A N 1
ATOM 1800 C CA . TYR A 1 227 ? -2.189 13.587 16.040 1.00 90.69 227 TYR A CA 1
ATOM 1801 C C . TYR A 1 227 ? -2.627 14.207 14.715 1.00 90.69 227 TYR A C 1
ATOM 1803 O O . TYR A 1 227 ? -1.854 14.142 13.770 1.00 90.69 227 TYR A O 1
ATOM 1811 N N . SER A 1 228 ? -3.802 14.836 14.623 1.00 89.88 228 SER A N 1
ATOM 1812 C CA . SER A 1 228 ? -4.240 15.536 13.407 1.00 89.88 228 SER A CA 1
ATOM 1813 C C . SER A 1 228 ? -3.301 16.680 13.038 1.00 89.88 228 SER A C 1
ATOM 1815 O O . SER A 1 228 ? -2.928 16.805 11.875 1.00 89.88 228 SER A O 1
ATOM 1817 N N . ILE A 1 229 ? -2.878 17.483 14.020 1.00 91.38 229 ILE A N 1
ATOM 1818 C CA . ILE A 1 229 ? -1.916 18.573 13.806 1.00 91.38 229 ILE A CA 1
ATOM 1819 C C . ILE A 1 229 ? -0.562 18.000 13.381 1.00 91.38 229 ILE A C 1
ATOM 1821 O O . ILE A 1 229 ? -0.004 18.432 12.377 1.00 91.38 229 ILE A O 1
ATOM 1825 N N . ALA A 1 230 ? -0.057 16.987 14.093 1.00 89.81 230 ALA A N 1
ATOM 1826 C CA . ALA A 1 230 ? 1.194 16.327 13.728 1.00 89.81 230 ALA A CA 1
ATOM 1827 C C . ALA A 1 230 ? 1.127 15.719 12.317 1.00 89.81 230 ALA A C 1
ATOM 1829 O O . ALA A 1 230 ? 2.068 15.871 11.543 1.00 89.81 230 ALA A O 1
ATOM 1830 N N . ASN A 1 231 ? 0.002 15.092 11.958 1.00 92.19 231 ASN A N 1
ATOM 1831 C CA . ASN A 1 231 ? -0.221 14.523 10.635 1.00 92.19 231 ASN A CA 1
ATOM 1832 C C . ASN A 1 231 ? -0.210 15.602 9.553 1.00 92.19 231 ASN A C 1
ATOM 1834 O O . ASN A 1 231 ? 0.435 15.422 8.528 1.00 92.19 231 ASN A O 1
ATOM 1838 N N . ALA A 1 232 ? -0.871 16.739 9.792 1.00 88.00 232 ALA A N 1
ATOM 1839 C CA . ALA A 1 232 ? -0.867 17.869 8.870 1.00 88.00 232 ALA A CA 1
ATOM 1840 C C . ALA A 1 232 ? 0.550 18.434 8.677 1.00 88.00 232 ALA A C 1
ATOM 1842 O O . ALA A 1 232 ? 0.976 18.631 7.542 1.00 88.00 232 ALA A O 1
ATOM 1843 N N . CYS A 1 233 ? 1.315 18.620 9.757 1.00 89.50 233 CYS A N 1
ATOM 1844 C CA . CYS A 1 233 ? 2.705 19.074 9.677 1.00 89.50 233 CYS A CA 1
ATOM 1845 C C . CYS A 1 233 ? 3.589 18.084 8.908 1.00 89.50 233 CYS A C 1
ATOM 1847 O O . CYS A 1 233 ? 4.333 18.490 8.018 1.00 89.50 233 CYS A O 1
ATOM 1849 N N . ILE A 1 234 ? 3.488 16.785 9.213 1.00 87.19 234 ILE A N 1
ATOM 1850 C CA . ILE A 1 234 ? 4.234 15.735 8.509 1.00 87.19 234 ILE A CA 1
ATOM 1851 C C . ILE A 1 234 ? 3.838 15.711 7.035 1.00 87.19 234 ILE A C 1
ATOM 1853 O O . ILE A 1 234 ? 4.718 15.698 6.185 1.00 87.19 234 ILE A O 1
ATOM 1857 N N . ALA A 1 235 ? 2.543 15.759 6.719 1.00 85.19 235 ALA A N 1
ATOM 1858 C CA . ALA A 1 235 ? 2.049 15.777 5.348 1.00 85.19 235 ALA A CA 1
ATOM 1859 C C . ALA A 1 235 ? 2.526 17.016 4.576 1.00 85.19 235 ALA A C 1
ATOM 1861 O O . ALA A 1 235 ? 2.848 16.894 3.401 1.00 85.19 235 ALA A O 1
ATOM 1862 N N . LEU A 1 236 ? 2.631 18.184 5.217 1.00 84.69 236 LEU A N 1
ATOM 1863 C CA . LEU A 1 236 ? 3.172 19.398 4.598 1.00 84.69 236 LEU A CA 1
ATOM 1864 C C . LEU A 1 236 ? 4.679 19.298 4.343 1.00 84.69 236 LEU A C 1
ATOM 1866 O O . LEU A 1 236 ? 5.123 19.577 3.231 1.00 84.69 236 LEU A O 1
ATOM 1870 N N . ILE A 1 237 ? 5.464 18.858 5.334 1.00 83.81 237 ILE A N 1
ATOM 1871 C CA . ILE A 1 237 ? 6.909 18.611 5.171 1.00 83.81 237 ILE A CA 1
ATOM 1872 C C . ILE A 1 237 ? 7.135 17.596 4.052 1.00 83.81 237 ILE A C 1
ATOM 1874 O O . ILE A 1 237 ? 8.000 17.777 3.196 1.00 83.81 237 ILE A O 1
ATOM 1878 N N . TYR A 1 238 ? 6.319 16.548 4.048 1.00 82.25 238 TYR A N 1
ATOM 1879 C CA . TYR A 1 238 ? 6.326 15.513 3.039 1.00 82.25 238 TYR A CA 1
ATOM 1880 C C . TYR A 1 238 ? 6.006 16.078 1.656 1.00 82.25 238 TYR A C 1
ATOM 1882 O O . TYR A 1 238 ? 6.783 15.888 0.729 1.00 82.25 238 TYR A O 1
ATOM 1890 N N . LEU A 1 239 ? 4.911 16.826 1.513 1.00 80.31 239 LEU A N 1
ATOM 1891 C CA . LEU A 1 239 ? 4.512 17.435 0.248 1.00 80.31 239 LEU A CA 1
ATOM 1892 C C . LEU A 1 239 ? 5.626 18.332 -0.301 1.00 80.31 239 LEU A C 1
ATOM 1894 O O . LEU A 1 239 ? 5.997 18.199 -1.458 1.00 80.31 239 LEU A O 1
ATOM 1898 N N . VAL A 1 240 ? 6.203 19.207 0.524 1.00 80.75 240 VAL A N 1
ATOM 1899 C CA . VAL A 1 240 ? 7.248 20.143 0.087 1.00 80.75 240 VAL A CA 1
ATOM 1900 C C . VAL A 1 240 ? 8.554 19.412 -0.243 1.00 80.75 240 VAL A C 1
ATOM 1902 O O . VAL A 1 240 ? 9.139 19.641 -1.302 1.00 80.75 240 VAL A O 1
ATOM 1905 N N . GLY A 1 241 ? 9.006 18.513 0.633 1.00 78.69 241 GLY A N 1
ATOM 1906 C CA . GLY A 1 241 ? 10.277 17.805 0.478 1.00 78.69 241 GLY A CA 1
ATOM 1907 C C . GLY A 1 241 ? 10.245 16.746 -0.622 1.00 78.69 241 GLY A C 1
ATOM 1908 O O . GLY A 1 241 ? 11.142 16.691 -1.464 1.00 78.69 241 GLY A O 1
ATOM 1909 N N . VAL A 1 242 ? 9.196 15.924 -0.657 1.00 77.00 242 VAL A N 1
ATOM 1910 C CA . VAL A 1 242 ? 9.070 14.831 -1.626 1.00 77.00 242 VAL A CA 1
ATOM 1911 C C . VAL A 1 242 ? 8.725 15.345 -3.010 1.00 77.00 242 VAL A C 1
ATOM 1913 O O . VAL A 1 242 ? 9.273 14.824 -3.974 1.00 77.00 242 VAL A O 1
ATOM 1916 N N . ASN A 1 243 ? 7.917 16.401 -3.140 1.00 76.81 243 ASN A N 1
ATOM 1917 C CA . ASN A 1 243 ? 7.673 17.006 -4.449 1.00 76.81 243 ASN A CA 1
ATOM 1918 C C . ASN A 1 243 ? 8.986 17.477 -5.093 1.00 76.81 243 ASN A C 1
ATOM 1920 O O . ASN A 1 243 ? 9.260 17.146 -6.240 1.00 76.81 243 ASN A O 1
ATOM 1924 N N . GLN A 1 244 ? 9.854 18.161 -4.339 1.00 79.88 244 GLN A N 1
ATOM 1925 C CA . GLN A 1 244 ? 11.168 18.580 -4.843 1.00 79.88 244 GLN A CA 1
ATOM 1926 C C . GLN A 1 244 ? 12.066 17.390 -5.205 1.00 79.88 244 GLN A C 1
ATOM 1928 O O . GLN A 1 244 ? 12.763 17.432 -6.217 1.00 79.88 244 GLN A O 1
ATOM 1933 N N . LEU A 1 245 ? 12.043 16.315 -4.411 1.00 78.69 245 LEU A N 1
ATOM 1934 C CA . LEU A 1 245 ? 12.789 15.090 -4.714 1.00 78.69 245 LEU A CA 1
ATOM 1935 C C . LEU A 1 245 ? 12.275 14.395 -5.981 1.00 78.69 245 LEU A C 1
ATOM 1937 O O . LEU A 1 245 ? 13.082 14.021 -6.828 1.00 78.69 245 LEU A O 1
ATOM 1941 N N . ILE A 1 246 ? 10.955 14.263 -6.140 1.00 74.50 246 ILE A N 1
ATOM 1942 C CA . ILE A 1 246 ? 10.323 13.686 -7.333 1.00 74.50 246 ILE A CA 1
ATOM 1943 C C . ILE A 1 246 ? 10.642 14.544 -8.559 1.00 74.50 246 ILE A C 1
ATOM 1945 O O . ILE A 1 246 ? 11.063 14.003 -9.577 1.00 74.50 246 ILE A O 1
ATOM 1949 N N . ILE A 1 247 ? 10.513 15.871 -8.464 1.00 76.38 247 ILE A N 1
ATOM 1950 C CA . ILE A 1 247 ? 10.840 16.791 -9.562 1.00 76.38 247 ILE A CA 1
ATOM 1951 C C . ILE A 1 247 ? 12.302 16.622 -9.981 1.00 76.38 247 ILE A C 1
ATOM 1953 O O . ILE A 1 247 ? 12.570 16.440 -11.166 1.00 76.38 247 ILE A O 1
ATOM 1957 N N . LYS A 1 248 ? 13.245 16.622 -9.031 1.00 76.31 248 LYS A N 1
ATOM 1958 C CA . LYS A 1 248 ? 14.675 16.439 -9.327 1.00 76.31 248 LYS A CA 1
ATOM 1959 C C . LYS A 1 248 ? 14.968 15.081 -9.955 1.00 76.31 248 LYS A C 1
ATOM 1961 O O . LYS A 1 248 ? 15.778 15.002 -10.871 1.00 76.31 248 LYS A O 1
ATOM 1966 N N . ALA A 1 249 ? 14.305 14.023 -9.501 1.00 72.62 249 ALA A N 1
ATOM 1967 C CA . ALA A 1 249 ? 14.456 12.693 -10.075 1.00 72.62 249 ALA A CA 1
ATOM 1968 C C . ALA A 1 249 ? 13.902 12.595 -11.499 1.00 72.62 249 ALA A C 1
ATOM 1970 O O . ALA A 1 249 ? 14.559 12.036 -12.377 1.00 72.62 249 ALA A O 1
ATOM 1971 N N . LEU A 1 250 ? 12.729 13.180 -11.754 1.00 69.62 250 LEU A N 1
ATOM 1972 C CA . LEU A 1 250 ? 12.151 13.264 -13.095 1.00 69.62 250 LEU A CA 1
ATOM 1973 C C . LEU A 1 250 ? 13.039 14.102 -14.020 1.00 69.62 250 LEU A C 1
ATOM 1975 O O . LEU A 1 250 ? 13.316 13.673 -15.134 1.00 69.62 250 LEU A O 1
ATOM 1979 N N . GLN A 1 251 ? 13.555 15.241 -13.547 1.00 72.25 251 GLN A N 1
ATOM 1980 C CA . GLN A 1 251 ? 14.504 16.080 -14.286 1.00 72.25 251 GLN A CA 1
ATOM 1981 C C . GLN A 1 251 ? 15.808 15.340 -14.600 1.00 72.25 251 GLN A C 1
ATOM 1983 O O . GLN A 1 251 ? 16.279 15.398 -15.732 1.00 72.25 251 GLN A O 1
ATOM 1988 N N . HIS A 1 252 ? 16.366 14.614 -13.629 1.00 71.50 252 HIS A N 1
ATOM 1989 C CA . HIS A 1 252 ? 17.568 13.808 -13.823 1.00 71.50 252 HIS A CA 1
ATOM 1990 C C . HIS A 1 252 ? 17.326 12.648 -14.802 1.00 71.50 252 HIS A C 1
ATOM 1992 O O . HIS A 1 252 ? 18.165 12.369 -15.648 1.00 71.50 252 HIS A O 1
ATOM 1998 N N . THR A 1 253 ? 16.151 12.017 -14.760 1.00 64.62 253 THR A N 1
ATOM 1999 C CA . THR A 1 253 ? 15.761 10.998 -15.752 1.00 64.62 253 THR A CA 1
ATOM 2000 C C . THR A 1 253 ? 15.575 11.620 -17.141 1.00 64.62 253 THR A C 1
ATOM 2002 O O . THR A 1 253 ? 15.896 10.997 -18.149 1.00 64.62 253 THR A O 1
ATOM 2005 N N . ALA A 1 254 ? 15.084 12.865 -17.203 1.00 62.28 254 ALA A N 1
ATOM 2006 C CA . ALA A 1 254 ? 14.879 13.597 -18.448 1.00 62.28 254 ALA A CA 1
ATOM 2007 C C . ALA A 1 254 ? 16.193 13.964 -19.137 1.00 62.28 254 ALA A C 1
ATOM 2009 O O . ALA A 1 254 ? 16.324 13.847 -20.355 1.00 62.28 254 ALA A O 1
ATOM 2010 N N . ARG A 1 255 ? 17.133 14.465 -18.336 1.00 66.12 255 ARG A N 1
ATOM 2011 C CA . ARG A 1 255 ? 18.450 14.946 -18.738 1.00 66.12 255 ARG A CA 1
ATOM 2012 C C . ARG A 1 255 ? 19.445 14.504 -17.664 1.00 66.12 255 ARG A C 1
ATOM 2014 O O . ARG A 1 255 ? 19.638 15.237 -16.687 1.00 66.12 255 ARG A O 1
ATOM 2021 N N . PRO A 1 256 ? 20.051 13.313 -17.818 1.00 64.75 256 PRO A N 1
ATOM 2022 C CA . PRO A 1 256 ? 21.045 12.822 -16.876 1.00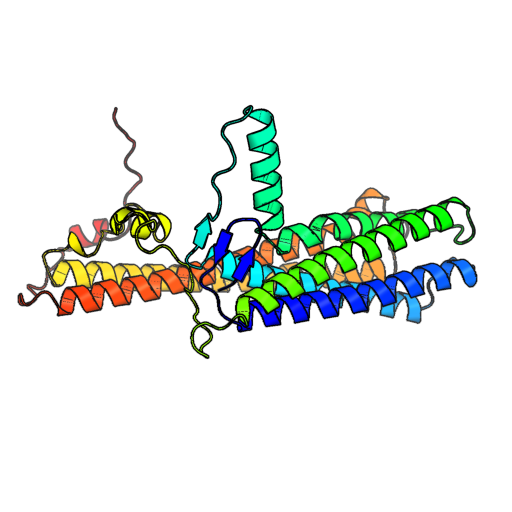 64.75 256 PRO A CA 1
ATOM 2023 C C . PRO A 1 256 ? 22.166 13.844 -16.747 1.00 64.75 256 PRO A C 1
ATOM 2025 O O . PRO A 1 256 ? 22.690 14.324 -17.752 1.00 64.75 256 PRO A O 1
ATOM 2028 N N . SER A 1 257 ? 22.504 14.227 -15.519 1.00 67.12 257 SER A N 1
ATOM 2029 C CA . SER A 1 257 ? 23.578 15.195 -15.308 1.00 67.12 257 SER A CA 1
ATOM 2030 C C . SER A 1 257 ? 24.914 14.542 -15.645 1.00 67.12 257 SER A C 1
ATOM 2032 O O . SER A 1 257 ? 25.249 13.480 -15.114 1.00 67.12 257 SER A O 1
ATOM 2034 N N . GLU A 1 258 ? 25.666 15.177 -16.537 1.00 64.81 258 GLU A N 1
ATOM 2035 C CA . GLU A 1 258 ? 26.978 14.695 -16.954 1.00 64.81 258 GLU A CA 1
ATOM 2036 C C . GLU A 1 258 ? 27.954 14.720 -15.763 1.00 64.81 258 GLU A C 1
ATOM 2038 O O . GLU A 1 258 ? 27.947 15.649 -14.954 1.00 64.81 258 GLU A O 1
ATOM 2043 N N . GLY A 1 259 ? 28.772 13.673 -15.622 1.00 66.44 259 GLY A N 1
ATOM 2044 C CA . GLY A 1 259 ? 29.795 13.577 -14.571 1.00 66.44 259 GLY A CA 1
ATOM 2045 C C . GLY A 1 259 ? 29.329 13.030 -13.214 1.00 66.44 259 GLY A C 1
ATOM 2046 O O . GLY A 1 259 ? 30.139 12.944 -12.290 1.00 66.44 259 GLY A O 1
ATOM 2047 N N . LEU A 1 260 ? 28.064 12.623 -13.062 1.00 67.75 260 LEU A N 1
ATOM 2048 C CA . LEU A 1 260 ? 27.614 11.924 -11.854 1.00 67.75 260 LEU A CA 1
ATOM 2049 C C . LEU A 1 260 ? 28.135 10.483 -11.807 1.00 67.75 260 LEU A C 1
ATOM 2051 O O . LEU A 1 260 ? 28.133 9.763 -12.805 1.00 67.75 260 LEU A O 1
ATOM 2055 N N . SER A 1 261 ? 28.539 10.036 -10.615 1.00 71.88 261 SER A N 1
ATOM 2056 C CA . SER A 1 261 ? 28.901 8.636 -10.399 1.00 71.88 261 SER A CA 1
ATOM 2057 C C . SER A 1 261 ? 27.680 7.726 -10.572 1.00 71.88 261 SER A C 1
ATOM 2059 O O . SER A 1 261 ? 26.544 8.124 -10.300 1.00 71.88 261 SER A O 1
ATOM 2061 N N . ALA A 1 262 ? 27.908 6.464 -10.950 1.00 64.75 262 ALA A N 1
ATOM 2062 C CA . ALA A 1 262 ? 26.843 5.460 -11.041 1.00 64.75 262 ALA A CA 1
ATOM 2063 C C . ALA A 1 262 ? 26.022 5.355 -9.737 1.00 64.75 262 ALA A C 1
ATOM 2065 O O . ALA A 1 262 ? 24.808 5.163 -9.771 1.00 64.75 262 ALA A O 1
ATOM 2066 N N . TRP A 1 263 ? 26.674 5.561 -8.587 1.00 66.75 263 TRP A N 1
ATOM 2067 C CA . TRP A 1 263 ? 26.026 5.590 -7.275 1.00 66.75 263 TRP A CA 1
ATOM 2068 C C . TRP A 1 263 ? 25.108 6.803 -7.075 1.00 66.75 263 TRP A C 1
ATOM 2070 O O . TRP A 1 263 ? 24.023 6.673 -6.509 1.00 66.75 263 TRP A O 1
ATOM 2080 N N . ALA A 1 264 ? 25.509 7.982 -7.552 1.00 69.00 264 ALA A N 1
ATOM 2081 C CA . ALA A 1 264 ? 24.664 9.169 -7.493 1.00 69.00 264 ALA A CA 1
ATOM 2082 C C . ALA A 1 264 ? 23.429 9.017 -8.398 1.00 69.00 264 ALA A C 1
ATOM 2084 O O . ALA A 1 264 ? 22.317 9.299 -7.954 1.00 69.00 264 ALA A O 1
ATOM 2085 N N . ASN A 1 265 ? 23.601 8.484 -9.615 1.00 65.69 265 ASN A N 1
ATOM 2086 C CA . ASN A 1 265 ? 22.492 8.192 -10.535 1.00 65.69 265 ASN A CA 1
ATOM 2087 C C . ASN A 1 265 ? 21.499 7.188 -9.933 1.00 65.69 265 ASN A C 1
ATOM 2089 O O . ASN A 1 265 ? 20.287 7.383 -10.010 1.00 65.69 265 ASN A O 1
ATOM 2093 N N . PHE A 1 266 ? 22.000 6.149 -9.258 1.00 67.94 266 PHE A N 1
ATOM 2094 C CA . PHE A 1 266 ? 21.162 5.199 -8.527 1.00 67.94 266 PHE A CA 1
ATOM 2095 C C . PHE A 1 266 ? 20.288 5.894 -7.468 1.00 67.94 266 PHE A C 1
ATOM 2097 O O . PHE A 1 266 ? 19.081 5.650 -7.395 1.00 67.94 266 PHE A O 1
ATOM 2104 N N . TRP A 1 267 ? 20.859 6.812 -6.682 1.00 71.06 267 TRP A N 1
ATOM 2105 C CA . TRP A 1 267 ? 20.117 7.534 -5.644 1.00 71.06 267 TRP A CA 1
ATOM 2106 C C . TRP A 1 267 ? 19.069 8.505 -6.180 1.00 71.06 267 TRP A C 1
ATOM 2108 O O . TRP A 1 267 ? 18.022 8.641 -5.546 1.00 71.06 267 TRP A O 1
ATOM 2118 N N . TYR A 1 268 ? 19.289 9.126 -7.342 1.00 71.50 268 TYR A N 1
ATOM 2119 C CA . TYR A 1 268 ? 18.267 9.962 -7.982 1.00 71.50 268 TYR A CA 1
ATOM 2120 C C . TYR A 1 268 ? 16.994 9.179 -8.316 1.00 71.50 268 TYR A C 1
ATOM 2122 O O . TYR A 1 268 ? 15.907 9.746 -8.261 1.00 71.50 268 TYR A O 1
ATOM 2130 N N . VAL A 1 269 ? 17.103 7.876 -8.592 1.00 66.44 269 VAL A N 1
ATOM 2131 C CA . VAL A 1 269 ? 15.944 7.014 -8.867 1.00 66.44 269 VAL A CA 1
ATOM 2132 C C . VAL A 1 269 ? 15.366 6.413 -7.579 1.00 66.44 269 VAL A C 1
ATOM 2134 O O . VAL A 1 269 ? 14.149 6.346 -7.424 1.00 66.44 269 VAL A O 1
ATOM 2137 N N . ILE A 1 270 ? 16.206 6.002 -6.622 1.00 70.44 270 ILE A N 1
ATOM 2138 C CA . ILE A 1 270 ? 15.752 5.331 -5.389 1.00 70.44 270 ILE A CA 1
ATOM 2139 C C . ILE A 1 270 ? 15.175 6.295 -4.343 1.00 70.44 270 ILE A C 1
ATOM 2141 O O . ILE A 1 270 ? 14.196 5.951 -3.673 1.00 70.44 270 ILE A O 1
ATOM 2145 N N . ALA A 1 271 ? 15.749 7.491 -4.178 1.00 74.44 271 ALA A N 1
ATOM 2146 C CA . ALA A 1 271 ? 15.347 8.428 -3.125 1.00 74.44 271 ALA A CA 1
ATOM 2147 C C . ALA A 1 271 ? 13.860 8.839 -3.189 1.00 74.44 271 ALA A C 1
ATOM 2149 O O . ALA A 1 271 ? 13.211 8.804 -2.141 1.00 74.44 271 ALA A O 1
ATOM 2150 N N . PRO A 1 272 ? 13.268 9.150 -4.363 1.00 71.12 272 PRO A N 1
ATOM 2151 C CA . PRO A 1 272 ? 11.830 9.408 -4.478 1.00 71.12 272 PRO A CA 1
ATOM 2152 C C . PRO A 1 272 ? 10.959 8.240 -4.021 1.00 71.12 272 PRO A C 1
ATOM 2154 O O . PRO A 1 272 ? 9.880 8.458 -3.482 1.00 71.12 272 PRO A O 1
ATOM 2157 N N . THR A 1 273 ? 11.416 6.998 -4.177 1.00 68.31 273 THR A N 1
ATOM 2158 C CA . THR A 1 273 ? 10.637 5.821 -3.769 1.00 68.31 273 THR A CA 1
ATOM 2159 C C . THR A 1 273 ? 10.717 5.550 -2.291 1.00 68.31 273 THR A C 1
ATOM 2161 O O . THR A 1 273 ? 9.701 5.265 -1.664 1.00 68.31 273 THR A O 1
ATOM 2164 N N . VAL A 1 274 ? 11.910 5.672 -1.712 1.00 72.38 274 VAL A N 1
ATOM 2165 C CA . VAL A 1 274 ? 12.055 5.655 -0.256 1.00 72.38 274 VAL A CA 1
ATOM 2166 C C . VAL A 1 274 ? 11.190 6.765 0.344 1.00 72.38 274 VAL A C 1
ATOM 2168 O O . VAL A 1 274 ? 10.446 6.527 1.293 1.00 72.38 274 VAL A O 1
ATOM 2171 N N . ALA A 1 275 ? 11.186 7.945 -0.277 1.00 74.81 275 ALA A N 1
ATOM 2172 C CA . ALA A 1 275 ? 10.284 9.022 0.083 1.00 74.81 275 ALA A CA 1
ATOM 2173 C C . ALA A 1 275 ? 8.806 8.613 -0.077 1.00 74.81 275 ALA A C 1
ATOM 2175 O O . ALA A 1 275 ? 8.032 8.803 0.850 1.00 74.81 275 ALA A O 1
ATOM 2176 N N . LEU A 1 276 ? 8.377 7.979 -1.170 1.00 71.50 276 LEU A N 1
ATOM 2177 C CA . LEU A 1 276 ? 7.000 7.479 -1.345 1.00 71.50 276 LEU A CA 1
ATOM 2178 C C . LEU A 1 276 ? 6.584 6.421 -0.322 1.00 71.50 276 LEU A C 1
ATOM 2180 O O . LEU A 1 276 ? 5.443 6.438 0.135 1.00 71.50 276 LEU A O 1
ATOM 2184 N N . LEU A 1 277 ? 7.498 5.567 0.133 1.00 69.44 277 LEU A N 1
ATOM 2185 C CA . LEU A 1 277 ? 7.228 4.677 1.263 1.00 69.44 277 LEU A CA 1
ATOM 2186 C C . LEU A 1 277 ? 6.930 5.468 2.536 1.00 69.44 277 LEU A C 1
ATOM 2188 O O . LEU A 1 277 ? 6.011 5.117 3.274 1.00 69.44 277 LEU A O 1
ATOM 2192 N N . PHE A 1 278 ? 7.627 6.580 2.766 1.00 74.69 278 PHE A N 1
ATOM 2193 C CA . PHE A 1 278 ? 7.315 7.473 3.878 1.00 74.69 278 PHE A CA 1
ATOM 2194 C C . PHE A 1 278 ? 5.944 8.164 3.741 1.00 74.69 278 PHE A C 1
ATOM 2196 O O . PHE A 1 278 ? 5.410 8.587 4.765 1.00 74.69 278 PHE A O 1
ATOM 2203 N N . ALA A 1 279 ? 5.293 8.176 2.563 1.00 72.88 279 ALA A N 1
ATOM 2204 C CA . ALA A 1 279 ? 3.885 8.598 2.431 1.00 72.88 279 ALA A CA 1
ATOM 2205 C C . ALA A 1 279 ? 2.922 7.685 3.203 1.00 72.88 279 ALA A C 1
ATOM 2207 O O . ALA A 1 279 ? 1.797 8.073 3.518 1.00 72.88 279 ALA A O 1
ATOM 2208 N N . THR A 1 280 ? 3.339 6.459 3.527 1.00 72.25 280 THR A N 1
ATOM 2209 C CA . THR A 1 280 ? 2.526 5.551 4.342 1.00 72.25 280 THR A CA 1
ATOM 2210 C C . THR A 1 280 ? 2.439 5.989 5.801 1.00 72.25 280 THR A C 1
ATOM 2212 O O . THR A 1 280 ? 1.450 5.673 6.458 1.00 72.25 280 THR A O 1
ATOM 2215 N N . ILE A 1 281 ? 3.400 6.781 6.295 1.00 81.50 281 ILE A N 1
ATOM 2216 C CA . ILE A 1 281 ? 3.383 7.321 7.660 1.00 81.50 281 ILE A CA 1
ATOM 2217 C C . ILE A 1 281 ? 2.144 8.191 7.900 1.00 81.50 281 ILE A C 1
ATOM 2219 O O . ILE A 1 281 ? 1.388 7.869 8.819 1.00 81.50 281 ILE A O 1
ATOM 2223 N N . PRO A 1 282 ? 1.867 9.249 7.110 1.00 83.50 282 PRO A N 1
ATOM 2224 C CA . PRO A 1 282 ? 0.678 10.058 7.339 1.00 83.50 282 PRO A CA 1
ATOM 2225 C C . PRO A 1 282 ? -0.622 9.265 7.152 1.00 83.50 282 PRO A C 1
ATOM 2227 O O . PRO A 1 282 ? -1.597 9.512 7.859 1.00 83.50 282 PRO A O 1
ATOM 2230 N N . MET A 1 283 ? -0.640 8.249 6.278 1.00 80.94 283 MET A N 1
ATOM 2231 C CA . MET A 1 283 ? -1.783 7.330 6.165 1.00 80.94 283 MET A CA 1
ATOM 2232 C C . MET A 1 283 ? -1.985 6.496 7.439 1.00 80.94 283 MET A C 1
ATOM 2234 O O . MET A 1 283 ? -3.112 6.338 7.907 1.00 80.94 283 MET A O 1
ATOM 2238 N N . PHE A 1 284 ? -0.902 5.998 8.036 1.00 81.62 284 PHE A N 1
ATOM 2239 C CA . PHE A 1 284 ? -0.946 5.253 9.293 1.00 81.62 284 PHE A CA 1
ATOM 2240 C C . PHE A 1 284 ? -1.399 6.139 10.462 1.00 81.62 284 PHE A C 1
ATOM 2242 O O . PHE A 1 284 ? -2.252 5.735 11.255 1.00 81.62 284 PHE A O 1
ATOM 2249 N N . ILE A 1 285 ? -0.896 7.376 10.538 1.00 85.81 285 ILE A N 1
ATOM 2250 C CA . ILE A 1 285 ? -1.338 8.359 11.535 1.00 85.81 285 ILE A CA 1
ATOM 2251 C C . ILE A 1 285 ? -2.822 8.690 11.329 1.00 85.81 285 ILE A C 1
ATOM 2253 O O . ILE A 1 285 ? -3.576 8.713 12.300 1.00 85.81 285 ILE A O 1
ATOM 2257 N N . GLN A 1 286 ? -3.274 8.867 10.084 1.00 87.25 286 GLN A N 1
ATOM 2258 C CA . GLN A 1 286 ? -4.686 9.098 9.764 1.00 87.25 286 GLN A CA 1
ATOM 2259 C C . GLN A 1 286 ? -5.580 7.937 10.216 1.00 87.25 286 GLN A C 1
ATOM 2261 O O . GLN A 1 286 ? -6.651 8.159 10.783 1.00 87.25 286 GLN A O 1
ATOM 2266 N N . HIS A 1 287 ? -5.133 6.696 10.021 1.00 84.00 287 HIS A N 1
ATOM 2267 C CA . HIS A 1 287 ? -5.837 5.526 10.535 1.00 84.00 287 HIS A CA 1
ATOM 2268 C C . HIS A 1 287 ? -5.900 5.533 12.074 1.00 84.00 287 HIS A C 1
ATOM 2270 O O . HIS A 1 287 ? -6.959 5.286 12.656 1.00 84.00 287 HIS A O 1
ATOM 2276 N N . HIS A 1 288 ? -4.800 5.885 12.750 1.00 85.50 288 HIS A N 1
ATOM 2277 C CA . HIS A 1 288 ? -4.771 6.022 14.207 1.00 85.50 288 HIS A CA 1
ATOM 2278 C C . HIS A 1 288 ? -5.721 7.119 14.720 1.00 85.50 288 HIS A C 1
ATOM 2280 O O . HIS A 1 288 ? -6.455 6.891 15.681 1.00 85.50 288 HIS A O 1
ATOM 2286 N N . ILE A 1 289 ? -5.778 8.271 14.043 1.00 88.44 289 ILE A N 1
ATOM 2287 C CA . ILE A 1 289 ? -6.746 9.350 14.302 1.00 88.44 289 ILE A CA 1
ATOM 2288 C C . ILE A 1 289 ? -8.182 8.820 14.216 1.00 88.44 289 ILE A C 1
ATOM 2290 O O . ILE A 1 289 ? -8.991 9.095 15.104 1.00 88.44 289 ILE A O 1
ATOM 2294 N N . GLY A 1 290 ? -8.489 8.015 13.195 1.00 86.75 290 GLY A N 1
ATOM 2295 C CA . GLY A 1 290 ? -9.784 7.344 13.067 1.00 86.75 290 GLY A CA 1
ATOM 2296 C C . GLY A 1 290 ? -10.089 6.414 14.246 1.00 86.75 290 GLY A C 1
ATOM 2297 O O . GLY A 1 290 ? -11.184 6.456 14.802 1.00 86.75 290 GLY A O 1
ATOM 2298 N N . ASN A 1 291 ? -9.111 5.624 14.697 1.00 86.62 291 ASN A N 1
ATOM 2299 C CA . ASN A 1 291 ? -9.280 4.756 15.866 1.00 86.62 291 ASN A CA 1
ATOM 2300 C C . ASN A 1 291 ? -9.539 5.549 17.155 1.00 86.62 291 ASN A C 1
ATOM 2302 O O . ASN A 1 291 ? -10.344 5.106 17.975 1.00 86.62 291 ASN A O 1
ATOM 2306 N N . LEU A 1 292 ? -8.896 6.708 17.333 1.00 89.12 292 LEU A N 1
ATOM 2307 C CA . LEU A 1 292 ? -9.138 7.601 18.471 1.00 89.12 292 LEU A CA 1
ATOM 2308 C C . LEU A 1 292 ? -10.535 8.235 18.433 1.00 89.12 292 LEU A C 1
ATOM 2310 O O . LEU A 1 292 ? -11.140 8.395 19.487 1.00 89.12 292 LEU A O 1
ATOM 2314 N N . ASP A 1 293 ? -11.065 8.549 17.247 1.00 92.12 293 ASP A N 1
ATOM 2315 C CA . ASP A 1 293 ? -12.448 9.027 17.087 1.00 92.12 293 ASP A CA 1
ATOM 2316 C C . ASP A 1 293 ? -13.474 7.958 17.488 1.00 92.12 293 ASP A C 1
ATOM 2318 O O . ASP A 1 293 ? -14.417 8.224 18.234 1.00 92.12 293 ASP A O 1
ATOM 2322 N N . VAL A 1 294 ? -13.248 6.719 17.042 1.00 89.44 294 VAL A N 1
ATOM 2323 C CA . VAL A 1 294 ? -14.057 5.564 17.453 1.00 89.44 294 VAL A CA 1
ATOM 2324 C C . VAL A 1 294 ? -13.950 5.347 18.963 1.00 89.44 294 VAL A C 1
ATOM 2326 O O . VAL A 1 294 ? -14.954 5.085 19.618 1.00 89.44 294 VAL A O 1
ATOM 2329 N N . LEU A 1 295 ? -12.751 5.498 19.531 1.00 90.62 295 LEU A N 1
ATOM 2330 C CA . LEU A 1 295 ? -12.527 5.343 20.965 1.00 90.62 295 LEU A CA 1
ATOM 2331 C C . LEU A 1 295 ? -13.269 6.404 21.783 1.00 90.62 295 LEU A C 1
ATOM 2333 O O . LEU A 1 295 ? -13.881 6.059 22.789 1.00 90.62 295 LEU A O 1
ATOM 2337 N N . SER A 1 296 ? -13.239 7.675 21.360 1.00 92.00 296 SER A N 1
ATOM 2338 C CA . SER A 1 296 ? -13.974 8.734 22.061 1.00 92.00 296 SER A CA 1
ATOM 2339 C C . SER A 1 296 ? -15.473 8.468 22.068 1.00 92.00 296 SER A C 1
ATOM 2341 O O . SER A 1 296 ? -16.086 8.564 23.124 1.00 92.00 296 SER A O 1
ATOM 2343 N N . LYS A 1 297 ? -16.034 8.050 20.926 1.00 93.00 297 LYS A N 1
ATOM 2344 C CA . LYS A 1 297 ? -17.453 7.685 20.823 1.00 93.00 297 LYS A CA 1
ATOM 2345 C C . LYS A 1 297 ? -17.791 6.511 21.734 1.00 93.00 297 LYS A C 1
ATOM 2347 O O . LYS A 1 297 ? -18.717 6.606 22.520 1.00 93.00 297 LYS A O 1
ATOM 2352 N N . ARG A 1 298 ? -16.962 5.460 21.734 1.00 90.00 298 ARG A N 1
ATOM 2353 C CA . ARG A 1 298 ? -17.166 4.290 22.600 1.00 90.00 298 ARG A CA 1
ATOM 2354 C C . ARG A 1 298 ? -17.188 4.650 24.089 1.00 90.00 298 ARG A C 1
ATOM 2356 O O . ARG A 1 298 ? -17.955 4.057 24.837 1.00 90.00 298 ARG A O 1
ATOM 2363 N N . TYR A 1 299 ? -16.360 5.601 24.524 1.00 92.50 299 TYR A N 1
ATOM 2364 C CA . TYR A 1 299 ? -16.401 6.095 25.903 1.00 92.50 299 TYR A CA 1
ATOM 2365 C C . TYR A 1 299 ? -17.618 6.982 26.184 1.00 92.50 299 TYR A C 1
ATOM 2367 O O . TYR A 1 299 ? -18.169 6.893 27.273 1.00 92.50 299 TYR A O 1
ATOM 2375 N N . GLU A 1 300 ? -18.044 7.817 25.236 1.00 90.94 300 GLU A N 1
ATOM 2376 C CA . GLU A 1 300 ? -19.264 8.627 25.371 1.00 90.94 300 GLU A CA 1
ATOM 2377 C C . GLU A 1 300 ? -20.505 7.742 25.490 1.00 90.94 300 GLU A C 1
ATOM 2379 O O . GLU A 1 300 ? -21.287 7.911 26.421 1.00 90.94 300 GLU A O 1
ATOM 2384 N N . ASP A 1 301 ? -20.635 6.750 24.611 1.00 90.50 301 ASP A N 1
ATOM 2385 C CA . ASP A 1 301 ? -21.742 5.796 24.615 1.00 90.50 301 ASP A CA 1
ATOM 2386 C C . ASP A 1 301 ? -21.773 4.990 25.922 1.00 90.50 301 ASP A C 1
ATOM 2388 O O . ASP A 1 301 ? -22.823 4.859 26.549 1.00 90.50 301 ASP A O 1
ATOM 2392 N N . HIS A 1 302 ? -20.608 4.512 26.382 1.00 88.44 302 HIS A N 1
ATOM 2393 C CA . HIS A 1 302 ? -20.493 3.817 27.666 1.00 88.44 302 HIS A CA 1
ATOM 2394 C C . HIS A 1 302 ? -20.859 4.730 28.840 1.00 88.44 302 HIS A C 1
ATOM 2396 O O . HIS A 1 302 ? -21.653 4.343 29.690 1.00 88.44 302 HIS A O 1
ATOM 2402 N N . GLY A 1 303 ? -20.349 5.963 28.865 1.00 86.38 303 GLY A N 1
ATOM 2403 C CA . GLY A 1 303 ? -20.674 6.947 29.899 1.00 86.38 303 GLY A CA 1
ATOM 2404 C C . GLY A 1 303 ? -22.166 7.270 29.969 1.00 86.38 303 GLY A C 1
ATOM 2405 O O . GLY A 1 303 ? -22.705 7.373 31.064 1.00 86.38 303 GLY A O 1
ATOM 2406 N N . ASN A 1 304 ? -22.841 7.354 28.820 1.00 86.81 304 ASN A N 1
ATOM 2407 C CA . ASN A 1 304 ? -24.290 7.557 28.744 1.00 86.81 304 ASN A CA 1
ATOM 2408 C C . ASN A 1 304 ? -25.089 6.332 29.219 1.00 86.81 304 ASN A C 1
ATOM 2410 O O . ASN A 1 304 ? -26.212 6.484 29.692 1.00 86.81 304 ASN A O 1
ATOM 2414 N N . SER A 1 305 ? -24.527 5.125 29.088 1.00 86.06 305 SER A N 1
ATOM 2415 C CA . SER A 1 305 ? -25.146 3.883 29.575 1.00 86.06 305 SER A CA 1
ATOM 2416 C C . SER A 1 305 ? -25.012 3.687 31.090 1.00 86.06 305 SER A C 1
ATOM 2418 O O . SER A 1 305 ? -25.789 2.946 31.689 1.00 86.06 305 SER A O 1
ATOM 2420 N N . LEU A 1 306 ? -24.050 4.366 31.722 1.00 82.31 306 LEU A N 1
ATOM 2421 C CA . LEU A 1 306 ? -23.863 4.368 33.168 1.00 82.31 306 LEU A CA 1
ATOM 2422 C C . LEU A 1 306 ? -24.823 5.394 33.789 1.00 82.31 306 LEU A C 1
ATOM 2424 O O . LEU A 1 306 ? -24.530 6.583 33.857 1.00 82.31 306 LEU A O 1
ATOM 2428 N N . THR A 1 307 ? -25.989 4.930 34.236 1.00 59.44 307 THR A N 1
ATOM 2429 C CA . THR A 1 307 ? -27.112 5.720 34.784 1.00 59.44 307 THR A CA 1
ATOM 2430 C C . THR A 1 307 ? -26.845 6.476 36.102 1.00 59.44 307 THR A C 1
ATOM 2432 O O . THR A 1 307 ? -27.797 6.851 36.785 1.00 59.44 307 THR A O 1
ATOM 2435 N N . GLU A 1 308 ? -25.592 6.740 36.484 1.00 56.28 308 GLU A N 1
ATOM 2436 C CA . GLU A 1 308 ? -25.279 7.539 37.676 1.00 56.28 308 GLU A CA 1
ATOM 2437 C C . GLU A 1 308 ? -24.957 9.008 37.335 1.00 56.28 308 GLU A C 1
ATOM 2439 O O . GLU A 1 308 ? -24.178 9.288 36.412 1.00 56.28 308 GLU A O 1
ATOM 2444 N N . PRO A 1 309 ? -25.554 9.974 38.068 1.00 49.12 309 PRO A N 1
ATOM 2445 C CA . PRO A 1 309 ? -25.412 11.392 37.781 1.00 49.12 309 PRO A CA 1
ATOM 2446 C C . PRO A 1 309 ? -23.967 11.857 37.967 1.00 49.12 309 PRO A C 1
ATOM 2448 O O . PRO A 1 309 ? -23.345 11.645 39.007 1.00 49.12 309 PRO A O 1
ATOM 2451 N N . VAL A 1 310 ? -23.477 12.563 36.947 1.00 47.53 310 VAL A N 1
ATOM 2452 C CA . VAL A 1 310 ? -22.166 13.212 36.882 1.00 47.53 310 VAL A CA 1
ATOM 2453 C C . VAL A 1 310 ? -21.909 14.021 38.158 1.00 47.53 310 VAL A C 1
ATOM 2455 O O . VAL A 1 310 ? -22.451 15.115 38.324 1.00 47.53 310 VAL A O 1
ATOM 2458 N N . LYS A 1 311 ? -21.028 13.539 39.042 1.00 45.88 311 LYS A N 1
ATOM 2459 C CA . LYS A 1 311 ? -20.345 14.425 39.992 1.00 45.88 311 LYS A CA 1
ATOM 2460 C C . LYS A 1 311 ? -19.205 15.101 39.230 1.00 45.88 311 LYS A C 1
ATOM 2462 O O . LYS A 1 311 ? -18.251 14.420 38.855 1.00 45.88 311 LYS A O 1
ATOM 2467 N N . PRO A 1 312 ? -19.267 16.416 38.959 1.00 44.62 312 PRO A N 1
ATOM 2468 C CA . PRO A 1 312 ? -18.167 17.098 38.300 1.00 44.62 312 PRO A CA 1
ATOM 2469 C C . PRO A 1 312 ? -16.928 16.997 39.192 1.00 44.62 312 PRO A C 1
ATOM 2471 O O . PRO A 1 312 ? -16.875 17.576 40.275 1.00 44.62 312 PRO A O 1
ATOM 2474 N N . ILE A 1 313 ? -15.921 16.246 38.744 1.00 50.44 313 ILE A N 1
ATOM 2475 C CA . ILE A 1 313 ? -14.623 16.205 39.413 1.00 50.44 313 ILE A CA 1
ATOM 2476 C C . ILE A 1 313 ? -13.942 17.551 39.151 1.00 50.44 313 ILE A C 1
ATOM 2478 O O . ILE A 1 313 ? -13.354 17.793 38.092 1.00 50.44 313 ILE A O 1
ATOM 2482 N N . THR A 1 314 ? -14.025 18.454 40.124 1.00 44.09 314 THR A N 1
ATOM 2483 C CA . THR A 1 314 ? -13.262 19.701 40.158 1.00 44.09 314 THR A CA 1
ATOM 2484 C C . THR A 1 314 ? -11.796 19.361 40.419 1.00 44.09 314 THR A C 1
ATOM 2486 O O . THR A 1 314 ? -11.355 19.206 41.555 1.00 44.09 314 THR A O 1
ATOM 2489 N N . LEU A 1 315 ? -11.013 19.217 39.348 1.00 47.44 315 LEU A N 1
ATOM 2490 C CA . LEU A 1 315 ? -9.562 19.076 39.465 1.00 47.44 315 LEU A CA 1
ATOM 2491 C C . LEU A 1 315 ? -8.984 20.367 40.056 1.00 47.44 315 LEU A C 1
ATOM 2493 O O . LEU A 1 315 ? -9.031 21.424 39.422 1.00 47.44 315 LEU A O 1
ATOM 2497 N N . THR A 1 316 ? -8.410 20.275 41.254 1.00 48.28 316 THR A N 1
ATOM 2498 C CA . THR A 1 316 ? -7.646 21.370 41.862 1.00 48.28 316 THR A CA 1
ATOM 2499 C C . THR A 1 316 ? -6.455 21.746 40.969 1.00 48.28 316 THR A C 1
ATOM 2501 O O . THR A 1 316 ? -5.969 20.938 40.169 1.00 48.28 316 THR A O 1
ATOM 2504 N N . GLY A 1 317 ? -5.964 22.987 41.076 1.00 46.34 317 GLY A N 1
ATOM 2505 C CA . GLY A 1 317 ? -4.890 23.510 40.213 1.00 46.34 317 GLY A CA 1
ATOM 2506 C C . GLY A 1 317 ? -3.609 22.658 40.194 1.00 46.34 317 GLY A C 1
ATOM 2507 O O . GLY A 1 317 ? -2.888 22.660 39.197 1.00 46.34 317 GLY A O 1
ATOM 2508 N N . ALA A 1 318 ? -3.363 21.877 41.252 1.00 47.34 318 ALA A N 1
ATOM 2509 C CA . ALA A 1 318 ? -2.292 20.886 41.317 1.00 47.34 318 ALA A CA 1
ATOM 2510 C C . ALA A 1 318 ? -2.612 19.616 40.503 1.00 47.34 318 ALA A C 1
ATOM 2512 O O . ALA A 1 318 ? -1.779 19.179 39.714 1.00 47.34 318 ALA A O 1
ATOM 2513 N N . ALA A 1 319 ? -3.831 19.070 40.599 1.00 43.62 319 ALA A N 1
ATOM 2514 C CA . ALA A 1 319 ? -4.256 17.867 39.873 1.00 43.62 319 ALA A CA 1
ATOM 2515 C C . ALA A 1 319 ? -4.314 18.069 38.345 1.00 43.62 319 ALA A C 1
ATOM 2517 O O . ALA A 1 319 ? -4.025 17.144 37.585 1.00 43.62 319 ALA A O 1
ATOM 2518 N N . ARG A 1 320 ? -4.582 19.297 37.871 1.00 48.69 320 ARG A N 1
ATOM 2519 C CA . ARG A 1 320 ? -4.474 19.640 36.437 1.00 48.69 320 ARG A CA 1
ATOM 2520 C C . ARG A 1 320 ? -3.069 19.428 35.867 1.00 48.69 320 ARG A C 1
ATOM 2522 O O . ARG A 1 320 ? -2.961 19.069 34.699 1.00 48.69 320 ARG A O 1
ATOM 2529 N N . ARG A 1 321 ? -2.008 19.612 36.667 1.00 45.44 321 ARG A N 1
ATOM 2530 C CA . ARG A 1 321 ? -0.614 19.433 36.214 1.00 45.44 321 ARG A CA 1
ATOM 2531 C C . ARG A 1 321 ? -0.252 17.963 35.982 1.00 45.44 321 ARG A C 1
ATOM 2533 O O . ARG A 1 321 ? 0.613 17.692 35.161 1.00 45.44 321 ARG A O 1
ATOM 2540 N N . TYR A 1 322 ? -0.952 17.035 36.638 1.00 43.41 322 TYR A N 1
ATOM 2541 C CA . TYR A 1 322 ? -0.760 15.585 36.493 1.00 43.41 322 TYR A CA 1
ATOM 2542 C C . TYR A 1 322 ? -1.721 14.936 35.476 1.00 43.41 322 TYR A C 1
ATOM 2544 O O . TYR A 1 322 ? -1.546 13.776 35.114 1.00 43.41 322 TYR A O 1
ATOM 2552 N N . ALA A 1 323 ? -2.720 15.679 34.980 1.00 46.22 323 ALA A N 1
ATOM 2553 C CA . ALA A 1 323 ? -3.681 15.218 33.968 1.00 46.22 323 ALA A CA 1
ATOM 2554 C C . ALA A 1 323 ? -3.178 15.363 32.509 1.00 46.22 323 ALA A C 1
ATOM 2556 O O . ALA A 1 323 ? -3.840 14.919 31.568 1.00 46.22 323 ALA A O 1
ATOM 2557 N N . THR A 1 324 ? -1.991 15.941 32.308 1.00 41.56 324 THR A N 1
ATOM 2558 C CA . THR A 1 324 ? -1.186 15.856 31.073 1.00 41.56 324 THR A CA 1
ATOM 2559 C C . THR A 1 324 ? 0.182 15.256 31.417 1.00 41.56 324 THR A C 1
ATOM 2561 O O . THR A 1 324 ? 0.624 15.374 32.555 1.00 41.56 324 THR A O 1
ATOM 2564 N N . PRO A 1 325 ? 0.787 14.493 30.493 1.00 48.88 325 PRO A N 1
ATOM 2565 C CA . PRO A 1 325 ? 1.382 13.196 30.787 1.00 48.88 325 PRO A CA 1
ATOM 2566 C C . PRO A 1 325 ? 2.646 13.312 31.641 1.00 48.88 325 PRO A C 1
ATOM 2568 O O . PRO A 1 325 ? 3.562 14.058 31.311 1.00 48.88 325 PRO A O 1
ATOM 2571 N N . LEU A 1 326 ? 2.719 12.506 32.697 1.00 35.66 326 LEU A N 1
ATOM 2572 C CA . LEU A 1 326 ? 3.920 12.293 33.504 1.00 35.66 326 LEU A CA 1
ATOM 2573 C C . LEU A 1 326 ? 4.185 10.779 33.621 1.00 35.66 326 LEU A C 1
ATOM 2575 O O . LEU A 1 326 ? 3.273 9.976 33.413 1.00 35.66 326 LEU A O 1
ATOM 2579 N N . PRO A 1 327 ? 5.453 10.386 33.812 1.00 39.78 327 PRO A N 1
ATOM 2580 C CA . PRO A 1 327 ? 6.324 9.762 32.826 1.00 39.78 327 PRO A CA 1
ATOM 2581 C C . PRO A 1 327 ? 6.159 8.238 32.789 1.00 39.78 327 PRO A C 1
ATOM 2583 O O . PRO A 1 327 ? 5.460 7.637 33.600 1.00 39.78 327 PRO A O 1
ATOM 2586 N N . VAL A 1 328 ? 6.850 7.611 31.836 1.00 46.16 328 VAL A N 1
ATOM 2587 C CA . VAL A 1 328 ? 7.059 6.161 31.767 1.00 46.16 328 VAL A CA 1
ATOM 2588 C C . VAL A 1 328 ? 7.472 5.640 33.146 1.00 46.16 328 VAL A C 1
ATOM 2590 O O . VAL A 1 328 ? 8.585 5.896 33.605 1.00 46.16 328 VAL A O 1
ATOM 2593 N N . TRP A 1 329 ? 6.581 4.901 33.804 1.00 33.62 329 TRP A N 1
ATOM 2594 C CA . TRP A 1 329 ? 6.932 4.160 35.006 1.00 33.62 329 TRP A CA 1
ATOM 2595 C C . TRP A 1 329 ? 7.951 3.089 34.607 1.00 33.62 329 TRP A C 1
ATOM 2597 O O . TRP A 1 329 ? 7.633 2.158 33.861 1.00 33.62 329 TRP A O 1
ATOM 2607 N N . ARG A 1 330 ? 9.201 3.252 35.063 1.00 37.41 330 ARG A N 1
ATOM 2608 C CA . ARG A 1 330 ? 10.191 2.168 35.070 1.00 37.41 330 ARG A CA 1
ATOM 2609 C C . ARG A 1 330 ? 9.564 0.989 35.804 1.00 37.41 330 ARG A C 1
ATOM 2611 O O . ARG A 1 330 ? 9.063 1.159 36.913 1.00 37.41 330 ARG A O 1
ATOM 2618 N N . ARG A 1 331 ? 9.624 -0.196 35.192 1.00 38.19 331 ARG A N 1
ATOM 2619 C CA . ARG A 1 331 ? 9.362 -1.446 35.908 1.00 38.19 331 ARG A CA 1
ATOM 2620 C C . ARG A 1 331 ? 10.314 -1.525 37.096 1.00 38.19 331 ARG A C 1
ATOM 2622 O O . ARG A 1 331 ? 11.519 -1.337 36.923 1.00 38.19 331 ARG A O 1
ATOM 2629 N N . GLN A 1 332 ? 9.767 -1.830 38.261 1.00 36.84 332 GLN A N 1
ATOM 2630 C CA . GLN A 1 332 ? 10.497 -2.555 39.286 1.00 36.84 332 GLN A CA 1
ATOM 2631 C C . GLN A 1 332 ? 9.936 -3.978 39.325 1.00 36.84 332 GLN A C 1
ATOM 2633 O O . GLN A 1 332 ? 8.717 -4.149 39.281 1.00 36.84 332 GLN A O 1
ATOM 2638 N N . SER A 1 333 ? 10.896 -4.911 39.340 1.00 41.19 333 SER A N 1
ATOM 2639 C CA . SER A 1 333 ? 10.853 -6.384 39.302 1.00 41.19 333 SER A CA 1
ATOM 2640 C C . SER A 1 333 ? 10.188 -7.020 38.089 1.00 41.19 333 SER A C 1
ATOM 2642 O O . SER A 1 333 ? 8.944 -7.139 38.079 1.00 41.19 333 SER A O 1
#

Organism: NCBI:txid404941

pLDDT: mean 74.89, std 13.78, range [33.62, 93.94]

Sequence (333 aa):
MIQLAGARFGVGKATARSMWVATSIACIDYALLIALFWLSIIRGSSKYGDWISAVIQTGLLFYFIAIVITGIVSVTLYGSASQEIESPPAEKMIRRAFDALKTFLLRVPLLQFMPVFMLFPIALVSFPDNPRSGVSIVVALIWSFTFTAHAVFIVKRASAMYQSANTKVDGHVELYRDFDWTQLDLDDEKQFRKRYLSRTWKHPSYIGDSGEAVSYALRARKFKLGYSIANACIALIYLVGVNQLIIKALQHTARPSEGLSAWANFWYVIAPTVALLFATIPMFIQHHIGNLDVLSKRYEDHGNSLTEPVKPITLTGAARRYATPLPVWRRQS